Protein AF-A0A348B2N4-F1 (afdb_monomer_lite)

pLDDT: mean 87.19, std 13.15, range [30.84, 97.94]

InterPro domains:
  IPR002762 Sirohydrochlorin cobaltochelatase CbiX-like [PF01903] (17-127)
  IPR003722 Cobalamin biosynthesis precorrin-8X methylmutase CobH/CbiC [PF02570] (148-294)
  IPR036588 Precorrin-8X methylmutase CobH/CbiC superfamily [G3DSA:3.40.50.10230] (137-296)
  IPR036588 Precorrin-8X methylmutase CobH/CbiC superfamily [SSF63965] (141-292)

Structure (mmCIF, N/CA/C/O backbone):
data_AF-A0A348B2N4-F1
#
_entry.id   AF-A0A348B2N4-F1
#
loop_
_atom_site.group_PDB
_atom_site.id
_atom_site.type_symbol
_atom_site.label_atom_id
_atom_site.label_alt_id
_atom_site.label_comp_id
_atom_site.label_asym_id
_atom_site.label_entity_id
_ato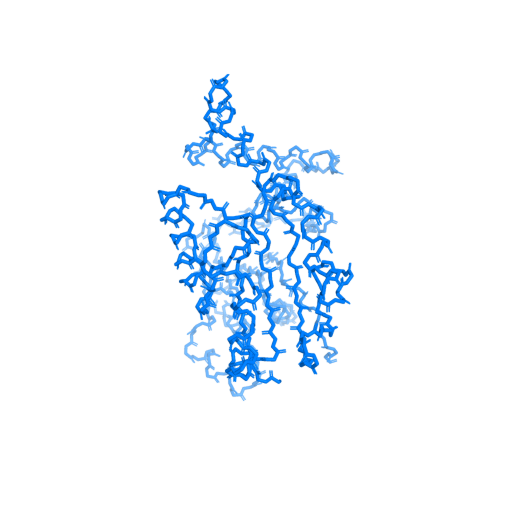m_site.label_seq_id
_atom_site.pdbx_PDB_ins_code
_atom_site.Cartn_x
_atom_site.Cartn_y
_atom_site.Cartn_z
_atom_site.occupancy
_atom_site.B_iso_or_equiv
_atom_site.auth_seq_id
_atom_site.auth_comp_id
_atom_site.auth_asym_id
_atom_site.auth_atom_id
_atom_site.pdbx_PDB_model_num
ATOM 1 N N . MET A 1 1 ? -23.357 -13.209 -0.349 1.00 37.34 1 MET A N 1
ATOM 2 C CA . MET A 1 1 ? -24.251 -12.920 0.791 1.00 37.34 1 MET A CA 1
ATOM 3 C C . MET A 1 1 ? -24.185 -11.431 1.050 1.00 37.34 1 MET A C 1
ATOM 5 O O . MET A 1 1 ? -23.093 -10.900 1.188 1.00 37.34 1 MET A O 1
ATOM 9 N N . ASP A 1 2 ? -25.342 -10.790 0.961 1.00 31.23 2 ASP A N 1
ATOM 10 C CA . ASP A 1 2 ? -25.551 -9.349 0.847 1.00 31.23 2 ASP A CA 1
ATOM 11 C C . ASP A 1 2 ? -25.121 -8.582 2.114 1.00 31.23 2 ASP A C 1
ATOM 13 O O . ASP A 1 2 ? -25.498 -8.938 3.229 1.00 31.23 2 ASP A O 1
ATOM 17 N N . THR A 1 3 ? -24.303 -7.543 1.949 1.00 36.78 3 THR A N 1
ATOM 18 C CA . THR A 1 3 ? -23.854 -6.635 3.017 1.00 36.78 3 THR A CA 1
ATOM 19 C C . THR A 1 3 ? -24.948 -5.659 3.458 1.00 36.78 3 THR A C 1
ATOM 21 O O . THR A 1 3 ? -24.805 -5.040 4.510 1.00 36.78 3 THR A O 1
ATOM 24 N N . SER A 1 4 ? -26.051 -5.542 2.704 1.00 41.97 4 SER A N 1
ATOM 25 C CA . SER A 1 4 ? -27.142 -4.595 2.974 1.00 41.97 4 SER A CA 1
ATOM 26 C C . SER A 1 4 ? -28.013 -4.965 4.186 1.00 41.97 4 SER A C 1
ATOM 28 O O . SER A 1 4 ? -28.596 -4.089 4.824 1.00 41.97 4 SER A O 1
ATOM 30 N N . THR A 1 5 ? -28.066 -6.247 4.564 1.00 41.03 5 THR A N 1
ATOM 31 C CA . THR A 1 5 ? -28.887 -6.745 5.683 1.00 41.03 5 THR A CA 1
ATOM 32 C C . THR A 1 5 ? -28.165 -6.740 7.030 1.00 41.03 5 THR A C 1
ATOM 34 O O . THR A 1 5 ? -28.821 -6.799 8.064 1.00 41.03 5 THR A O 1
ATOM 37 N N . ARG A 1 6 ? -26.829 -6.609 7.061 1.00 48.56 6 ARG A N 1
ATOM 38 C CA . ARG A 1 6 ? -26.052 -6.612 8.319 1.00 48.56 6 ARG A CA 1
ATOM 39 C C . ARG A 1 6 ? -26.214 -5.345 9.163 1.00 48.56 6 ARG A C 1
ATOM 41 O O . ARG A 1 6 ? -25.961 -5.413 10.361 1.00 48.56 6 ARG A O 1
ATOM 48 N N . GLY A 1 7 ? -26.601 -4.221 8.558 1.00 54.78 7 GLY A N 1
ATOM 49 C CA . GLY A 1 7 ? -26.667 -2.924 9.240 1.00 54.78 7 GLY A CA 1
ATOM 50 C C . GLY A 1 7 ? -27.974 -2.637 9.986 1.00 54.78 7 GLY A C 1
ATOM 51 O O . GLY A 1 7 ? -27.969 -1.804 10.879 1.00 54.78 7 GLY A O 1
ATOM 52 N N . ARG A 1 8 ? -29.091 -3.308 9.657 1.00 63.84 8 ARG A N 1
ATOM 53 C CA . ARG A 1 8 ? -30.412 -2.966 10.233 1.00 63.84 8 ARG A CA 1
ATOM 54 C C . ARG A 1 8 ? -30.688 -3.560 11.617 1.00 63.84 8 ARG A C 1
ATOM 56 O O . ARG A 1 8 ? -31.526 -3.022 12.324 1.00 63.84 8 ARG A O 1
ATOM 63 N N . ASP A 1 9 ? -29.958 -4.605 12.006 1.00 84.19 9 ASP A N 1
ATOM 64 C CA . ASP A 1 9 ? -30.144 -5.316 13.284 1.00 84.19 9 ASP A CA 1
ATOM 65 C C . ASP A 1 9 ? -28.981 -5.073 14.276 1.00 84.19 9 ASP A C 1
ATOM 67 O O . ASP A 1 9 ? -28.872 -5.780 15.284 1.00 84.19 9 ASP A O 1
ATOM 71 N N . LEU A 1 10 ? -28.086 -4.120 13.973 1.00 89.25 10 LEU A N 1
ATOM 72 C CA . LEU A 1 10 ? -26.835 -3.855 14.692 1.00 89.25 10 LEU A CA 1
ATOM 73 C C . LEU A 1 10 ? -26.860 -2.491 15.391 1.00 89.25 10 LEU A C 1
ATOM 75 O O . LEU A 1 10 ? -26.998 -1.467 14.732 1.00 89.25 10 LEU A O 1
ATOM 79 N N . ALA A 1 11 ? -26.662 -2.479 16.709 1.00 92.06 11 ALA A N 1
ATOM 80 C CA . ALA A 1 11 ? -26.504 -1.261 17.502 1.00 92.06 11 ALA A CA 1
ATOM 81 C C . ALA A 1 11 ? -25.073 -1.131 18.031 1.00 92.06 11 ALA A C 1
ATOM 83 O O . ALA A 1 11 ? -24.424 -2.138 18.330 1.00 92.06 11 ALA A O 1
ATOM 84 N N . ILE A 1 12 ? -24.592 0.101 18.194 1.00 94.94 12 ILE A N 1
ATOM 85 C CA . ILE A 1 12 ? -23.294 0.391 18.810 1.00 94.94 12 ILE A CA 1
ATOM 86 C C . ILE A 1 12 ? -23.539 1.204 20.077 1.00 94.94 12 ILE A C 1
ATOM 88 O O . ILE A 1 12 ? -24.149 2.268 20.031 1.00 94.94 12 ILE A O 1
ATOM 92 N N . VAL A 1 13 ? -23.046 0.708 21.208 1.00 95.06 13 VAL A N 1
ATOM 93 C CA . VAL A 1 13 ? -23.130 1.367 22.511 1.00 95.06 13 VAL A CA 1
ATOM 94 C C . VAL A 1 13 ? -21.719 1.660 23.001 1.00 95.06 13 VAL A C 1
ATOM 96 O O . VAL A 1 13 ? -20.940 0.741 23.256 1.00 95.06 13 VAL A O 1
ATOM 99 N N . VAL A 1 14 ? -21.380 2.936 23.155 1.00 94.31 14 VAL A N 1
ATOM 100 C CA . VAL A 1 14 ? -20.127 3.359 23.789 1.00 94.31 14 VAL A CA 1
ATOM 101 C C . VAL A 1 14 ? -20.367 3.465 25.285 1.00 94.31 14 VAL A C 1
ATOM 103 O O . VAL A 1 14 ? -21.148 4.305 25.724 1.00 94.31 14 VAL A O 1
ATOM 106 N N . ILE A 1 15 ? -19.691 2.628 26.073 1.00 92.69 15 ILE A N 1
ATOM 107 C CA . ILE A 1 15 ? -19.804 2.644 27.534 1.00 92.69 15 ILE A CA 1
ATOM 108 C C . ILE A 1 15 ? -18.638 3.430 28.129 1.00 92.69 15 ILE A C 1
ATOM 110 O O . ILE A 1 15 ? -17.472 3.089 27.918 1.00 92.69 15 ILE A O 1
ATOM 114 N N . THR A 1 16 ? -18.955 4.446 28.931 1.00 90.38 16 THR A N 1
ATOM 115 C CA . THR A 1 16 ? -17.982 5.194 29.744 1.00 90.38 16 THR A CA 1
ATOM 116 C C . THR A 1 16 ? -18.278 5.035 31.237 1.00 90.38 16 THR A C 1
ATOM 118 O O . THR A 1 16 ? -19.302 4.474 31.629 1.00 90.38 16 THR A O 1
ATOM 121 N N . HIS A 1 17 ? -17.392 5.518 32.115 1.00 86.00 17 HIS A N 1
ATOM 122 C CA . HIS A 1 17 ? -17.663 5.488 33.561 1.00 86.00 17 HIS A CA 1
ATOM 123 C C . HIS A 1 17 ? -18.842 6.389 33.967 1.00 86.00 17 HIS A C 1
ATOM 125 O O . HIS A 1 17 ? -19.476 6.107 34.979 1.00 86.00 17 HIS A O 1
ATOM 131 N N . GLY A 1 18 ? -19.146 7.420 33.171 1.00 81.56 18 GLY A N 1
ATOM 132 C CA . GLY A 1 18 ? -20.030 8.522 33.552 1.00 81.56 18 GLY A CA 1
ATOM 133 C C . GLY A 1 18 ? -19.368 9.503 34.525 1.00 81.56 18 GLY A C 1
ATOM 134 O O . GLY A 1 18 ? -18.270 9.272 35.037 1.00 81.56 18 GLY A O 1
ATOM 135 N N . SER A 1 19 ? -20.008 10.649 34.735 1.00 80.06 19 SER A N 1
ATOM 136 C CA . SER A 1 19 ? -19.502 11.740 35.569 1.00 80.06 19 SER A CA 1
ATOM 137 C C . SER A 1 19 ? -20.644 12.546 36.174 1.00 80.06 19 SER A C 1
ATOM 139 O O . SER A 1 19 ? -21.675 12.768 35.551 1.00 80.06 19 SER A O 1
ATOM 141 N N . ARG A 1 20 ? -20.427 13.063 37.387 1.00 79.50 20 ARG A N 1
ATOM 142 C CA . ARG A 1 20 ? -21.347 14.015 38.033 1.00 79.50 20 ARG A CA 1
ATOM 143 C C . ARG A 1 20 ? -21.208 15.447 37.496 1.00 79.50 20 ARG A C 1
ATOM 145 O O . ARG A 1 20 ? -21.943 16.322 37.934 1.00 79.50 20 ARG A O 1
ATOM 152 N N . ARG A 1 21 ? -20.219 15.711 36.634 1.00 78.38 21 ARG A N 1
ATOM 153 C CA . ARG A 1 21 ? -19.960 17.031 36.038 1.00 78.38 21 ARG A CA 1
ATOM 154 C C . ARG A 1 21 ? -20.548 17.084 34.632 1.00 78.38 21 ARG A C 1
ATOM 156 O O . ARG A 1 21 ? -20.116 16.304 33.788 1.00 78.38 21 ARG A O 1
ATOM 163 N N . GLU A 1 22 ? -21.450 18.030 34.386 1.00 69.81 22 GLU A N 1
ATOM 164 C CA . GLU A 1 22 ? -22.124 18.206 33.088 1.00 69.81 22 GLU A CA 1
ATOM 165 C C . GLU A 1 22 ? -21.144 18.479 31.940 1.00 69.81 22 GLU A C 1
ATOM 167 O O . GLU A 1 22 ? -21.251 17.854 30.895 1.00 69.81 22 GLU A O 1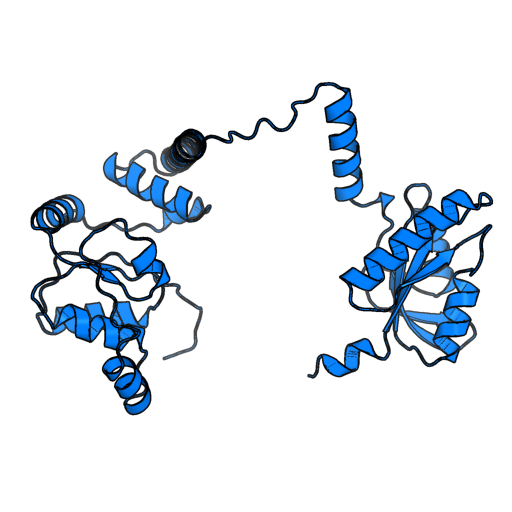
ATOM 172 N N . THR A 1 23 ? -20.094 19.276 32.166 1.00 67.19 23 THR A N 1
ATOM 173 C CA . THR A 1 23 ? -19.086 19.578 31.129 1.00 67.19 23 THR A CA 1
ATOM 174 C C . THR A 1 23 ? -18.367 18.339 30.587 1.00 67.19 23 THR A C 1
ATOM 176 O O . THR A 1 23 ? -17.947 18.314 29.439 1.00 67.19 23 THR A O 1
ATOM 179 N N . PHE A 1 24 ? -18.225 17.289 31.400 1.00 68.94 24 PHE A N 1
ATOM 180 C CA . PHE A 1 24 ? -17.634 16.026 30.955 1.00 68.94 24 PHE A CA 1
ATOM 181 C C . PHE A 1 24 ? -18.595 15.218 30.074 1.00 68.94 24 PHE A C 1
ATOM 183 O O . PHE A 1 24 ? -18.151 14.398 29.277 1.00 68.94 24 PHE A O 1
ATOM 190 N N . LEU A 1 25 ? -19.907 15.416 30.229 1.00 69.50 25 LEU A N 1
ATOM 191 C CA . LEU A 1 25 ? -20.916 14.765 29.396 1.00 69.50 25 LEU A CA 1
ATOM 192 C C . LEU A 1 25 ? -20.964 15.395 28.005 1.00 69.50 25 LEU A C 1
ATOM 194 O O . LEU A 1 25 ? -21.037 14.651 27.031 1.00 69.50 25 LEU A O 1
ATOM 198 N N . ASP A 1 26 ? -20.818 16.718 27.908 1.00 72.88 26 ASP A N 1
ATOM 199 C CA . ASP A 1 26 ? -20.741 17.424 26.623 1.00 72.88 26 ASP A CA 1
ATOM 200 C C . ASP A 1 26 ? -19.543 16.943 25.784 1.00 72.88 26 ASP A C 1
ATOM 202 O O . ASP A 1 26 ? -19.695 16.592 24.612 1.00 72.88 26 ASP A O 1
ATOM 206 N N . ASP A 1 27 ? -18.363 16.824 26.407 1.00 74.62 27 ASP A N 1
ATOM 207 C CA . ASP A 1 27 ? -17.151 16.311 25.751 1.00 74.62 27 ASP A CA 1
ATOM 208 C C . ASP A 1 27 ? -17.326 14.866 25.241 1.00 74.62 27 ASP A C 1
ATOM 210 O O . ASP A 1 27 ? -16.822 14.496 24.176 1.00 74.62 27 ASP A O 1
ATOM 214 N N . LEU A 1 28 ? -18.051 14.027 25.990 1.00 78.31 28 LEU A N 1
ATOM 215 C CA . LEU A 1 28 ? -18.352 12.653 25.586 1.00 78.31 28 LEU A CA 1
ATOM 216 C C . LEU A 1 28 ? -19.432 12.579 24.498 1.00 78.31 28 LEU A C 1
ATOM 218 O O . LEU A 1 28 ? -19.385 11.664 23.673 1.00 78.31 28 LEU A O 1
ATOM 222 N N . GLY A 1 29 ? -20.369 13.529 24.461 1.00 80.25 29 GLY A N 1
ATOM 223 C CA . GLY A 1 29 ? -21.347 13.660 23.380 1.00 80.25 29 GLY A CA 1
ATOM 224 C C . GLY A 1 29 ? -20.658 13.832 22.027 1.00 80.25 29 GLY A C 1
ATOM 225 O O . GLY A 1 29 ? -20.920 13.070 21.096 1.00 80.25 29 GLY A O 1
ATOM 226 N N . GLY A 1 30 ? -19.658 14.719 21.963 1.00 84.56 30 GLY A N 1
ATOM 227 C CA . GLY A 1 30 ? -18.857 14.929 20.753 1.00 84.56 30 GLY A CA 1
ATOM 228 C C . GLY A 1 30 ? -18.129 13.669 20.257 1.00 84.56 30 GLY A C 1
ATOM 229 O O . GLY A 1 30 ? -17.977 13.478 19.048 1.00 84.56 30 GLY A O 1
ATOM 230 N N . LEU A 1 31 ? -17.723 12.766 21.160 1.00 85.75 31 LEU A N 1
ATOM 231 C CA . LEU A 1 31 ? -17.157 11.465 20.780 1.00 85.75 31 LEU A CA 1
ATOM 232 C C . LEU A 1 31 ? -18.197 10.582 20.074 1.00 85.75 31 LEU A C 1
ATOM 234 O O . LEU A 1 31 ? -17.873 9.946 19.070 1.00 85.75 31 LEU A O 1
ATOM 238 N N . SER A 1 32 ? -19.432 10.543 20.579 1.00 87.69 32 SER A N 1
ATOM 239 C CA . SER A 1 32 ? -20.519 9.754 19.986 1.00 87.69 32 SER A CA 1
ATOM 240 C C . SER A 1 32 ? -20.891 10.257 18.594 1.00 87.69 32 SER A C 1
ATOM 242 O O . SER A 1 32 ? -21.022 9.461 17.662 1.00 87.69 32 SER A O 1
ATOM 244 N N . ASP A 1 33 ? -20.983 11.577 18.430 1.00 89.25 33 ASP A N 1
ATOM 245 C CA . ASP A 1 33 ? -21.286 12.214 17.146 1.00 89.25 33 ASP A CA 1
ATOM 246 C C . ASP A 1 33 ? -20.183 11.951 16.120 1.00 89.25 33 ASP A C 1
ATOM 248 O O . ASP A 1 33 ? -20.447 11.584 14.971 1.00 89.25 33 ASP A O 1
ATOM 252 N N . TYR A 1 34 ? -18.922 12.083 16.539 1.00 90.81 34 TYR A N 1
ATOM 253 C CA . TYR A 1 34 ? -17.778 11.768 15.693 1.00 90.81 34 TYR A CA 1
ATOM 254 C C . TYR A 1 34 ? -17.808 10.307 15.225 1.00 90.81 34 TYR A C 1
ATOM 256 O O . TYR A 1 34 ? -17.685 10.040 14.028 1.00 90.81 34 TYR A O 1
ATOM 264 N N . LEU A 1 35 ? -18.002 9.359 16.147 1.00 91.69 35 LEU A N 1
ATOM 265 C CA . LEU A 1 35 ? -18.048 7.934 15.817 1.00 91.69 35 LEU A CA 1
ATOM 266 C C . LEU A 1 35 ? -19.237 7.601 14.915 1.00 91.69 35 LEU A C 1
ATOM 268 O O . LEU A 1 35 ? -19.064 6.849 13.957 1.00 91.69 35 LEU A O 1
ATOM 272 N N . SER A 1 36 ? -20.403 8.196 15.168 1.00 90.06 36 SER A N 1
ATOM 273 C CA . SER A 1 36 ? -21.591 7.992 14.335 1.00 90.06 36 SER A CA 1
ATOM 274 C C . SER A 1 36 ? -21.345 8.429 12.893 1.00 90.06 36 SER A C 1
ATOM 276 O O . SER A 1 36 ? -21.620 7.685 11.950 1.00 90.06 36 SER A O 1
ATOM 278 N N . ASN A 1 37 ? -20.733 9.604 12.717 1.00 89.88 37 ASN A N 1
ATOM 279 C CA . ASN A 1 37 ? -20.374 10.129 11.403 1.00 89.88 37 ASN A CA 1
ATOM 280 C C . ASN A 1 37 ? -19.319 9.267 10.695 1.00 89.88 37 ASN A C 1
ATOM 282 O O . ASN A 1 37 ? -19.443 9.002 9.502 1.00 89.88 37 ASN A O 1
ATOM 286 N N . GLN A 1 38 ? -18.286 8.803 11.399 1.00 89.06 38 GLN A N 1
ATOM 287 C CA . GLN A 1 38 ? -17.237 7.977 10.788 1.00 89.06 38 GLN A CA 1
ATOM 288 C C . GLN A 1 38 ? -17.725 6.574 10.413 1.00 89.06 38 GLN A C 1
ATOM 290 O O . GLN A 1 38 ? -17.349 6.047 9.368 1.00 89.06 38 GLN A O 1
ATOM 295 N N . LEU A 1 39 ? -18.566 5.965 11.251 1.00 88.19 39 LEU A N 1
ATOM 296 C CA . LEU A 1 39 ? -19.062 4.602 11.052 1.00 88.19 39 LEU A CA 1
ATOM 297 C C . LEU A 1 39 ? -20.343 4.543 10.212 1.00 88.19 39 LEU A C 1
ATOM 299 O O . LEU A 1 39 ? -20.799 3.444 9.892 1.00 88.19 39 LEU A O 1
ATOM 303 N N . GLN A 1 40 ? -20.930 5.697 9.869 1.00 86.00 40 GLN A N 1
ATOM 304 C CA . GLN A 1 40 ? -22.217 5.798 9.168 1.00 86.00 40 GLN A CA 1
ATOM 305 C C . GLN A 1 40 ? -23.298 4.936 9.849 1.00 86.00 40 GLN A C 1
ATOM 307 O O . GLN A 1 40 ? -24.079 4.250 9.193 1.00 86.00 40 GLN A O 1
ATOM 312 N N . SER A 1 41 ? -23.275 4.911 11.182 1.00 86.06 41 SER A N 1
ATOM 313 C CA . SER A 1 41 ? -24.104 4.060 12.041 1.00 86.06 41 SER A CA 1
ATOM 314 C C . SER A 1 41 ? -24.453 4.830 13.308 1.00 86.06 41 SER A C 1
ATOM 316 O O . SER A 1 41 ? -23.641 5.620 13.776 1.00 86.06 41 SER A O 1
ATOM 318 N N . GLU A 1 42 ? -25.633 4.605 13.881 1.00 85.56 42 GLU A N 1
ATOM 319 C CA . GLU A 1 42 ? -26.002 5.236 15.150 1.00 85.56 42 GLU A CA 1
ATOM 320 C C . GLU A 1 42 ? -25.126 4.695 16.290 1.00 85.56 42 GLU A C 1
ATOM 322 O O . GLU A 1 42 ? -25.040 3.481 16.506 1.00 85.56 42 GLU A O 1
ATOM 327 N N . VAL A 1 43 ? -24.466 5.602 17.013 1.00 91.31 43 VAL A N 1
ATOM 328 C CA . VAL A 1 43 ? -23.676 5.283 18.203 1.00 91.31 43 VAL A CA 1
ATOM 329 C C . VAL A 1 43 ? -24.356 5.896 19.415 1.00 91.31 43 VAL A C 1
ATOM 331 O O . VAL A 1 43 ? -24.519 7.112 19.508 1.00 91.31 43 VAL A O 1
ATOM 334 N N . ILE A 1 44 ? -24.736 5.039 20.358 1.00 92.44 44 ILE A N 1
ATOM 335 C CA . ILE A 1 44 ? -25.395 5.434 21.597 1.00 92.44 44 ILE A CA 1
ATOM 336 C C . ILE A 1 44 ? -24.341 5.547 22.687 1.00 92.44 44 ILE A C 1
ATOM 338 O O . ILE A 1 44 ? -23.697 4.564 23.058 1.00 92.44 44 ILE A O 1
ATOM 342 N N . LEU A 1 45 ? -24.186 6.745 23.237 1.00 91.75 45 LEU A N 1
ATOM 343 C CA . LEU A 1 45 ? -23.386 6.953 24.431 1.00 91.75 45 LEU A CA 1
ATOM 344 C C . LEU A 1 45 ? -24.178 6.504 25.662 1.00 91.75 45 LEU A C 1
ATOM 346 O O . LEU A 1 45 ? -25.292 6.967 25.900 1.00 91.75 45 LEU A O 1
ATOM 350 N N . ALA A 1 46 ? -23.590 5.615 26.455 1.00 92.56 46 ALA A N 1
ATOM 351 C CA . ALA A 1 46 ? -24.159 5.169 27.713 1.00 92.56 46 ALA A CA 1
ATOM 352 C C . ALA A 1 46 ? -23.097 5.088 28.813 1.00 92.56 46 ALA A C 1
ATOM 354 O O . ALA A 1 46 ? -21.886 5.053 28.570 1.00 92.56 46 ALA A O 1
ATOM 355 N N . HIS A 1 47 ? -23.559 5.050 30.058 1.00 90.38 47 HIS A N 1
ATOM 356 C CA . HIS A 1 47 ? -22.684 5.165 31.218 1.00 90.38 47 HIS A CA 1
ATOM 357 C C . HIS A 1 47 ? -22.843 3.984 32.171 1.00 90.38 47 HIS A C 1
ATOM 359 O O . HIS A 1 47 ? -23.921 3.402 32.304 1.00 90.38 47 HIS A O 1
ATOM 365 N N . ASN A 1 48 ? -21.752 3.619 32.845 1.00 86.94 48 ASN A N 1
ATOM 366 C CA . ASN A 1 48 ? -21.797 2.622 33.907 1.00 86.94 48 ASN A CA 1
ATOM 367 C C . ASN A 1 48 ? -22.463 3.171 35.174 1.00 86.94 48 ASN A C 1
ATOM 369 O O . ASN A 1 48 ? -23.325 2.501 35.743 1.00 86.94 48 ASN A O 1
ATOM 373 N N . GLU A 1 49 ? -22.084 4.384 35.590 1.00 82.19 49 GLU A N 1
ATOM 374 C CA . GLU A 1 49 ? -22.550 5.039 36.817 1.00 82.19 49 GLU A CA 1
ATOM 375 C C . GLU A 1 49 ? -22.716 6.558 36.620 1.00 82.19 49 GLU A C 1
ATOM 377 O O . GLU A 1 49 ? -22.286 7.116 35.616 1.00 82.19 49 GLU A O 1
ATOM 382 N N . PHE A 1 50 ? -23.327 7.237 37.600 1.00 80.19 50 PHE A N 1
ATOM 383 C CA . PHE A 1 50 ? -23.434 8.705 37.750 1.00 80.19 50 PHE A CA 1
ATOM 384 C C . PHE A 1 50 ? -24.199 9.499 36.686 1.00 80.19 50 PHE A C 1
ATOM 386 O O . PHE A 1 50 ? -24.589 10.630 36.971 1.00 80.19 50 PHE A O 1
ATOM 393 N N . SER A 1 51 ? -24.420 8.942 35.502 1.00 82.19 51 SER A N 1
ATOM 394 C CA . SER A 1 51 ? -24.994 9.649 34.359 1.00 82.19 51 SER A CA 1
ATOM 395 C C . SER A 1 51 ? -25.996 8.766 33.626 1.00 82.19 51 SER A C 1
ATOM 397 O O . SER A 1 51 ? -25.923 7.538 33.696 1.00 82.19 51 SER A O 1
ATOM 399 N N . TYR A 1 52 ? -26.919 9.406 32.912 1.00 79.94 52 TYR A N 1
ATOM 400 C CA . TYR A 1 52 ? -27.932 8.739 32.102 1.00 79.94 52 TYR A CA 1
ATOM 401 C C . TYR A 1 52 ? -27.730 9.055 30.611 1.00 79.94 52 TYR A C 1
ATOM 403 O O . TYR A 1 52 ? -27.275 10.154 30.300 1.00 79.94 52 TYR A O 1
ATOM 411 N N . PRO A 1 53 ? -28.079 8.124 29.705 1.00 87.06 53 PRO A N 1
ATOM 412 C CA . PRO A 1 53 ? -28.648 6.806 29.997 1.00 87.06 53 PRO A CA 1
ATOM 413 C C . PRO A 1 53 ? -27.614 5.832 30.591 1.00 87.06 53 PRO A C 1
ATOM 415 O O . PRO A 1 53 ? -26.445 5.813 30.195 1.00 87.06 53 PRO A O 1
ATOM 418 N N . ASN A 1 54 ? -28.044 4.999 31.548 1.00 91.06 54 ASN A N 1
ATOM 419 C CA . ASN A 1 54 ? -27.235 3.857 31.969 1.00 91.06 54 ASN A CA 1
ATOM 420 C C . ASN A 1 54 ? -27.177 2.854 30.808 1.00 91.06 54 ASN A C 1
ATOM 422 O O . ASN A 1 54 ? -28.158 2.697 30.079 1.00 91.06 54 ASN A O 1
ATOM 426 N N . TRP A 1 55 ? -26.069 2.130 30.644 1.00 92.31 55 TRP A N 1
ATOM 427 C CA . TRP A 1 55 ? -25.967 1.113 29.590 1.00 92.31 55 TRP A CA 1
ATOM 428 C C . TRP A 1 55 ? -27.057 0.036 29.688 1.00 92.31 55 TRP A C 1
ATOM 430 O O . TRP A 1 55 ? -27.468 -0.495 28.659 1.00 92.31 55 TRP A O 1
ATOM 440 N N . ARG A 1 56 ? -27.571 -0.254 30.892 1.00 92.50 56 ARG A N 1
ATOM 441 C CA . ARG A 1 56 ? -28.698 -1.181 31.094 1.00 92.50 56 ARG A CA 1
ATOM 442 C C . ARG A 1 56 ? -29.995 -0.645 30.498 1.00 92.50 56 ARG A C 1
ATOM 444 O O . ARG A 1 56 ? -30.710 -1.394 29.840 1.00 92.50 56 ARG A O 1
ATOM 451 N N . ASP A 1 57 ? -30.269 0.642 30.689 1.00 91.69 57 ASP A N 1
ATOM 452 C CA . ASP A 1 57 ? -31.471 1.296 30.164 1.00 91.69 57 ASP A CA 1
ATOM 453 C C . ASP A 1 57 ? -31.385 1.432 28.641 1.00 91.69 57 ASP A C 1
ATOM 455 O O . ASP A 1 57 ? -32.337 1.114 27.924 1.00 91.69 57 ASP A O 1
ATOM 459 N N . ALA A 1 58 ? -30.209 1.824 28.136 1.00 91.81 58 ALA A N 1
ATOM 460 C CA . ALA A 1 58 ? -29.929 1.876 26.706 1.00 91.81 58 ALA A CA 1
ATOM 461 C C . ALA A 1 58 ? -30.114 0.495 26.054 1.00 91.81 58 ALA A C 1
ATOM 463 O O . ALA A 1 58 ? -30.804 0.372 25.042 1.00 91.81 58 ALA A O 1
ATOM 464 N N . LEU A 1 59 ? -29.575 -0.564 26.668 1.00 92.69 59 LEU A N 1
ATOM 465 C CA . LEU A 1 59 ? -29.736 -1.934 26.186 1.00 92.69 59 LEU A CA 1
ATOM 466 C C . LEU A 1 59 ? -31.199 -2.396 26.233 1.00 92.69 59 LEU A C 1
ATOM 468 O O . LEU A 1 59 ? -31.686 -2.984 25.268 1.00 92.69 59 LEU A O 1
ATOM 472 N N . ALA A 1 60 ? -31.925 -2.109 27.317 1.00 92.25 60 ALA A N 1
ATOM 473 C CA . ALA A 1 60 ? -33.340 -2.455 27.437 1.00 92.25 60 ALA A CA 1
ATOM 474 C C . ALA A 1 60 ? -34.186 -1.811 26.324 1.00 92.25 60 ALA A C 1
ATOM 476 O O . ALA A 1 60 ? -35.060 -2.475 25.753 1.00 92.25 60 ALA A O 1
ATOM 477 N N . SER A 1 61 ? -33.898 -0.548 25.993 1.00 91.25 61 SER A N 1
ATOM 478 C CA . SER A 1 61 ? -34.524 0.177 24.883 1.00 91.25 61 SER A CA 1
ATOM 479 C C . SER A 1 61 ? -34.201 -0.480 23.536 1.00 91.25 61 SER A C 1
ATOM 481 O O . SER A 1 61 ? -35.109 -0.871 22.804 1.00 91.25 61 SER A O 1
ATOM 483 N N . LEU A 1 62 ? -32.919 -0.738 23.258 1.00 91.44 62 LEU A N 1
ATOM 484 C CA . LEU A 1 62 ? -32.456 -1.372 22.017 1.00 91.44 62 LEU A CA 1
ATOM 485 C C . LEU A 1 62 ? -33.086 -2.749 21.766 1.00 91.44 62 LEU A C 1
ATOM 487 O O . LEU A 1 62 ? -33.582 -3.025 20.672 1.00 91.44 62 LEU A O 1
ATOM 491 N N . LEU A 1 63 ? -33.120 -3.603 22.790 1.00 90.19 63 LEU A N 1
ATOM 492 C CA . LEU A 1 63 ? -33.723 -4.938 22.703 1.00 90.19 63 LEU A CA 1
ATOM 493 C C . LEU A 1 63 ? -35.254 -4.895 22.612 1.00 90.19 63 LEU A C 1
ATOM 495 O O . LEU A 1 63 ? -35.892 -5.897 22.281 1.00 90.19 63 LEU A O 1
ATOM 499 N N . SER A 1 64 ? -35.882 -3.777 22.968 1.00 89.38 64 SER A N 1
ATOM 500 C CA . SER A 1 64 ? -37.325 -3.573 22.790 1.00 89.38 64 SER A CA 1
ATOM 501 C C . SER A 1 64 ? -37.649 -3.042 21.395 1.00 89.38 64 SER A C 1
ATOM 503 O O . SER A 1 64 ? -38.670 -3.426 20.834 1.00 89.38 64 SER A O 1
ATOM 505 N N . SER A 1 65 ? -36.730 -2.285 20.793 1.00 86.88 65 SER A N 1
ATOM 506 C CA . SER A 1 65 ? -36.781 -1.848 19.392 1.00 86.88 65 SER A CA 1
ATOM 507 C C . SER A 1 65 ? -36.456 -2.957 18.378 1.00 86.88 65 SER A C 1
ATOM 509 O O . SER A 1 65 ? -36.534 -2.727 17.176 1.00 86.88 65 SER A O 1
ATOM 511 N N . GLY A 1 66 ? -36.123 -4.168 18.841 1.00 86.44 66 GLY A N 1
ATOM 512 C CA . GLY A 1 66 ? -35.916 -5.346 17.991 1.00 86.44 66 GLY A CA 1
ATOM 513 C C . GLY A 1 66 ? -34.469 -5.597 17.566 1.00 86.44 66 GLY A C 1
ATOM 514 O O . GLY A 1 66 ? -34.234 -6.501 16.765 1.00 86.44 66 GLY A O 1
ATOM 515 N N . MET A 1 67 ? -33.502 -4.856 18.116 1.00 88.19 67 MET A N 1
ATOM 516 C CA . MET A 1 67 ? -32.084 -5.055 17.808 1.00 88.19 67 MET A CA 1
ATOM 517 C C . MET A 1 67 ? -31.608 -6.413 18.325 1.00 88.19 67 MET A C 1
ATOM 519 O O . MET A 1 67 ? -31.904 -6.800 19.456 1.00 88.19 67 MET A O 1
ATOM 523 N N . ARG A 1 68 ? -30.865 -7.142 17.489 1.00 90.19 68 ARG A N 1
ATOM 524 C CA . ARG A 1 68 ? -30.403 -8.511 17.786 1.00 90.19 68 ARG A CA 1
ATOM 525 C C . ARG A 1 68 ? -28.900 -8.608 17.973 1.00 90.19 68 ARG A C 1
ATOM 527 O O . ARG A 1 68 ? -28.433 -9.621 18.481 1.00 90.19 68 ARG A O 1
ATOM 534 N N . ARG A 1 69 ? -28.151 -7.588 17.555 1.00 94.19 69 ARG A N 1
ATOM 535 C CA . ARG A 1 69 ? -26.691 -7.546 17.624 1.00 94.19 69 ARG A CA 1
ATOM 536 C C . ARG A 1 69 ? -26.263 -6.218 18.231 1.00 94.19 69 ARG A C 1
ATOM 538 O O . ARG A 1 69 ? -26.707 -5.167 17.776 1.00 94.19 69 ARG A O 1
ATOM 545 N N . VAL A 1 70 ? -25.405 -6.253 19.243 1.00 94.94 70 VAL A N 1
ATOM 546 C CA . VAL A 1 70 ? -24.943 -5.049 19.945 1.00 94.94 70 VAL A CA 1
ATOM 547 C C . VAL A 1 70 ? -23.426 -5.077 20.098 1.00 94.94 70 VAL A C 1
ATOM 549 O O . VAL A 1 70 ? -22.863 -6.023 20.646 1.00 94.94 70 VAL A O 1
ATOM 552 N N . VAL A 1 71 ? -22.758 -4.027 19.626 1.00 96.38 71 VAL A N 1
ATOM 553 C CA . VAL A 1 71 ? -21.341 -3.771 19.906 1.00 96.38 71 VAL A CA 1
ATOM 554 C C . VAL A 1 71 ? -21.249 -2.876 21.130 1.00 96.38 71 VAL A C 1
ATOM 556 O O . VAL A 1 71 ? -21.758 -1.761 21.120 1.00 96.38 71 VAL A O 1
ATOM 559 N N . PHE A 1 72 ? -20.549 -3.334 22.158 1.00 95.56 72 PHE A N 1
ATOM 560 C CA . PHE A 1 72 ? -20.196 -2.549 23.329 1.00 95.56 72 PHE A CA 1
ATOM 561 C C . PHE A 1 72 ? -18.754 -2.055 23.193 1.00 95.56 72 PHE A C 1
ATOM 563 O O . PHE A 1 72 ? -17.792 -2.800 23.395 1.00 95.56 72 PHE A O 1
ATOM 570 N N . ALA A 1 73 ? -18.608 -0.783 22.831 1.00 94.56 73 ALA A N 1
ATOM 571 C CA . ALA A 1 73 ? -17.327 -0.100 22.741 1.00 94.56 73 ALA A CA 1
ATOM 572 C C . ALA A 1 73 ? -16.939 0.458 24.119 1.00 94.56 73 ALA A C 1
ATOM 574 O O . ALA A 1 73 ? -17.521 1.426 24.610 1.00 94.56 73 ALA A O 1
ATOM 575 N N . LEU A 1 74 ? -15.960 -0.169 24.769 1.00 92.75 74 LEU A N 1
ATOM 576 C CA . LEU A 1 74 ? -15.565 0.153 26.139 1.00 92.75 74 LEU A CA 1
ATOM 577 C C . LEU A 1 74 ? -14.554 1.307 26.182 1.00 92.75 74 LEU A C 1
ATOM 579 O O . LEU A 1 74 ? -13.340 1.120 26.067 1.00 92.75 74 LEU A O 1
ATOM 583 N N . ALA A 1 75 ? -15.043 2.520 26.419 1.00 91.00 75 ALA A N 1
ATOM 584 C CA . ALA A 1 75 ? -14.238 3.737 26.475 1.00 91.00 75 ALA A CA 1
ATOM 585 C C . ALA A 1 75 ? -13.674 4.012 27.887 1.00 91.00 75 ALA A C 1
ATOM 587 O O . ALA A 1 75 ? -13.801 5.108 28.435 1.00 91.00 75 ALA A O 1
ATOM 588 N N . PHE A 1 76 ? -13.031 3.009 28.495 1.00 88.19 76 PHE A N 1
ATOM 589 C CA . PHE A 1 76 ? -12.397 3.130 29.815 1.00 88.19 76 PHE A CA 1
ATOM 590 C C . PHE A 1 76 ? -10.874 3.307 29.709 1.00 88.19 76 PHE A C 1
ATOM 592 O O . PHE A 1 76 ? -10.200 2.494 29.082 1.00 88.19 76 PHE A O 1
ATOM 599 N N . LEU A 1 77 ? -10.323 4.326 30.382 1.00 80.31 77 LEU A N 1
ATOM 600 C CA . LEU A 1 77 ? -8.875 4.615 30.443 1.00 80.31 77 LEU A CA 1
ATOM 601 C C . LEU A 1 77 ? -8.199 4.199 31.772 1.00 80.31 77 LEU A C 1
ATOM 603 O O . LEU A 1 77 ? -6.982 4.298 31.887 1.00 80.31 77 LEU A O 1
ATOM 607 N N . GLY A 1 78 ? -8.969 3.766 32.781 1.00 71.50 78 GLY A N 1
ATOM 608 C CA . GLY A 1 78 ? -8.493 3.494 34.151 1.00 71.50 78 GLY A CA 1
ATOM 609 C C . GLY A 1 78 ? -8.672 2.039 34.601 1.00 71.50 78 GLY A C 1
ATOM 610 O O . GLY A 1 78 ? -8.333 1.121 33.861 1.00 71.50 78 GLY A O 1
ATOM 611 N N . ARG A 1 79 ? -9.253 1.812 35.799 1.00 58.12 79 ARG A N 1
ATOM 612 C CA . ARG A 1 79 ? -9.639 0.488 36.370 1.00 58.12 79 ARG A CA 1
ATOM 613 C C . ARG A 1 79 ? -10.720 -0.254 35.544 1.00 58.12 79 ARG A C 1
ATOM 615 O O . ARG A 1 79 ? -11.539 -0.993 36.086 1.00 58.12 79 ARG A O 1
ATOM 622 N N . GLY A 1 80 ? -10.742 -0.037 34.233 1.00 58.31 80 GLY A N 1
ATOM 623 C CA . GLY A 1 80 ? -11.742 -0.505 33.289 1.00 58.31 80 GLY A CA 1
ATOM 624 C C . GLY A 1 80 ? -11.803 -2.018 33.171 1.00 58.31 80 GLY A C 1
ATOM 625 O O . GLY A 1 80 ? -12.876 -2.516 32.896 1.00 58.31 80 GLY A O 1
ATOM 626 N N . ASN A 1 81 ? -10.730 -2.767 33.451 1.00 63.91 81 ASN A N 1
ATOM 627 C CA . ASN A 1 81 ? -10.770 -4.232 33.343 1.00 63.91 81 ASN A CA 1
ATOM 628 C C . ASN A 1 81 ? -11.719 -4.899 34.345 1.00 63.91 81 ASN A C 1
ATOM 630 O O . ASN A 1 81 ? -12.308 -5.922 34.012 1.00 63.91 81 ASN A O 1
ATOM 634 N N . HIS A 1 82 ? -11.907 -4.328 35.538 1.00 71.44 82 HIS A N 1
ATOM 635 C CA . HIS A 1 82 ? -12.901 -4.843 36.484 1.00 71.44 82 HIS A CA 1
ATOM 636 C C . HIS A 1 82 ? -14.317 -4.498 36.017 1.00 71.44 82 HIS A C 1
ATOM 638 O O . HIS A 1 82 ? -15.127 -5.394 35.833 1.00 71.44 82 HIS A O 1
ATOM 644 N N . VAL A 1 83 ? -14.565 -3.230 35.672 1.00 76.25 83 VAL A N 1
ATOM 645 C CA . VAL A 1 83 ? -15.879 -2.770 35.189 1.00 76.25 83 VAL A CA 1
ATOM 646 C C . VAL A 1 83 ? -16.289 -3.461 33.883 1.00 76.25 83 VAL A C 1
ATOM 648 O O . VAL A 1 83 ? -17.434 -3.865 33.728 1.00 76.25 83 VAL A O 1
ATOM 651 N N . ALA A 1 84 ? -15.357 -3.646 32.951 1.00 83.19 84 ALA A N 1
ATOM 652 C CA . ALA A 1 84 ? -15.570 -4.367 31.702 1.00 83.19 84 ALA A CA 1
ATOM 653 C C . ALA A 1 84 ? -15.993 -5.816 31.962 1.00 83.19 84 ALA A C 1
ATOM 655 O O . ALA A 1 84 ? -16.986 -6.269 31.402 1.00 83.19 84 ALA A O 1
ATOM 656 N N . ARG A 1 85 ? -15.276 -6.518 32.852 1.00 84.94 85 ARG A N 1
ATOM 657 C CA . ARG A 1 85 ? -15.607 -7.895 33.242 1.00 84.94 85 ARG A CA 1
ATOM 658 C C . ARG A 1 85 ? -16.934 -7.984 33.985 1.00 84.94 85 ARG A C 1
ATOM 660 O O . ARG A 1 85 ? -17.649 -8.955 33.778 1.00 84.94 85 ARG A O 1
ATOM 667 N N . ASP A 1 86 ? -17.287 -6.983 34.785 1.00 85.75 86 ASP A N 1
ATOM 668 C CA . ASP A 1 86 ? -18.576 -6.939 35.478 1.00 85.75 86 ASP A CA 1
ATOM 669 C C . ASP A 1 86 ? -19.737 -6.772 34.483 1.00 85.75 86 ASP A C 1
ATOM 671 O O . ASP A 1 86 ? -20.732 -7.491 34.567 1.00 85.75 86 ASP A O 1
ATOM 675 N N . VAL A 1 87 ? -19.605 -5.868 33.502 1.00 88.06 87 VAL A N 1
ATOM 676 C CA . VAL A 1 87 ? -20.611 -5.669 32.439 1.00 88.06 87 VAL A CA 1
ATOM 677 C C . VAL A 1 87 ? -20.745 -6.921 31.568 1.00 88.06 87 VAL A C 1
ATOM 679 O O . VAL A 1 87 ? -21.859 -7.377 31.316 1.00 88.06 87 VAL A O 1
ATOM 682 N N . MET A 1 88 ? -19.624 -7.502 31.135 1.00 92.19 88 MET A N 1
ATOM 683 C CA . MET A 1 88 ? -19.619 -8.732 30.337 1.00 92.19 88 MET A CA 1
ATOM 684 C C . MET A 1 88 ? -20.199 -9.916 31.111 1.00 92.19 88 MET A C 1
ATOM 686 O O . MET A 1 88 ? -21.069 -10.617 30.599 1.00 92.19 88 MET A O 1
ATOM 690 N N . GLY A 1 89 ? -19.774 -10.102 32.363 1.00 90.81 89 GLY A N 1
ATOM 691 C CA . GLY A 1 89 ? -20.244 -11.173 33.236 1.00 90.81 89 GLY A CA 1
ATOM 692 C C . GLY A 1 89 ? -21.737 -11.066 33.534 1.00 90.81 89 GLY A C 1
ATOM 693 O O . GLY A 1 89 ? -22.429 -12.080 33.535 1.00 90.81 89 GLY A O 1
ATOM 694 N N . PHE A 1 90 ? -22.259 -9.846 33.689 1.00 91.00 90 PHE A N 1
ATOM 695 C CA . PHE A 1 90 ? -23.698 -9.610 33.824 1.00 91.00 90 PHE A CA 1
ATOM 696 C C . PHE A 1 90 ? -24.494 -10.091 32.599 1.00 91.00 90 PHE A C 1
ATOM 698 O O . PHE A 1 90 ? -25.631 -10.534 32.744 1.00 91.00 90 PHE A O 1
ATOM 705 N N . LEU A 1 91 ? -23.905 -10.023 31.404 1.00 93.06 91 LEU A N 1
ATOM 706 C CA . LEU A 1 91 ? -24.530 -10.453 30.150 1.00 93.06 91 LEU A CA 1
ATOM 707 C C . LEU A 1 91 ? -24.181 -11.892 29.741 1.00 93.06 91 LEU A C 1
ATOM 709 O O . LEU A 1 91 ? -24.726 -12.385 28.754 1.00 93.06 91 LEU A O 1
ATOM 713 N N . GLY A 1 92 ? -23.302 -12.563 30.492 1.00 90.88 92 GLY A N 1
ATOM 714 C CA . GLY A 1 92 ? -22.845 -13.925 30.214 1.00 90.88 92 GLY A CA 1
ATOM 715 C C . GLY A 1 92 ? -21.746 -14.044 29.151 1.00 90.88 92 GLY A C 1
ATOM 716 O O . GLY A 1 92 ? -21.525 -15.145 28.661 1.00 90.88 92 GLY A O 1
ATOM 717 N N . VAL A 1 93 ? -21.057 -12.952 28.805 1.00 93.75 93 VAL A N 1
ATOM 718 C CA . VAL A 1 93 ? -19.982 -12.918 27.793 1.00 93.75 93 VAL A CA 1
ATOM 719 C C . VAL A 1 93 ? -18.613 -13.088 28.457 1.00 93.75 93 VAL A C 1
ATOM 721 O O . VAL A 1 93 ? -18.388 -12.542 29.539 1.00 93.75 93 VAL A O 1
ATOM 724 N N . GLN A 1 94 ? -17.683 -13.814 27.824 1.00 90.31 94 GLN A N 1
ATOM 725 C CA . GLN A 1 94 ? -16.372 -14.122 28.420 1.00 90.31 94 GLN A CA 1
ATOM 726 C C . GLN A 1 94 ? -15.177 -13.579 27.627 1.00 90.31 94 GLN A C 1
ATOM 728 O O . GLN A 1 94 ? -14.156 -13.233 28.227 1.00 90.31 94 GLN A O 1
ATOM 733 N N . GLU A 1 95 ? -15.288 -13.469 26.306 1.00 91.19 95 GLU A N 1
ATOM 734 C CA . GLU A 1 95 ? -14.206 -13.062 25.416 1.00 91.19 95 GLU A CA 1
ATOM 735 C C . GLU A 1 95 ? -14.420 -11.641 24.874 1.00 91.19 95 GLU A C 1
ATOM 737 O O . GLU A 1 95 ? -15.500 -11.246 24.434 1.00 91.19 95 GLU A O 1
ATOM 742 N N . PHE A 1 96 ? -13.347 -10.847 24.885 1.00 93.06 96 PHE A N 1
ATOM 743 C CA . PHE A 1 96 ? -13.306 -9.600 24.126 1.00 93.06 96 PHE A CA 1
ATOM 744 C C . PHE A 1 96 ? -13.083 -9.901 22.644 1.00 93.06 96 PHE A C 1
ATOM 746 O O . PHE A 1 96 ? -12.435 -10.880 22.284 1.00 93.06 96 PHE A O 1
ATOM 753 N N . GLU A 1 97 ? -13.539 -8.993 21.788 1.00 93.88 97 GLU A N 1
ATOM 754 C CA . GLU A 1 97 ? -13.302 -8.996 20.342 1.00 93.88 97 GLU A CA 1
ATOM 755 C C . GLU A 1 97 ? -13.896 -10.211 19.605 1.00 93.88 97 GLU A C 1
ATOM 757 O O . GLU A 1 97 ? -13.480 -10.559 18.498 1.00 93.88 97 GLU A O 1
ATOM 762 N N . ARG A 1 98 ? -14.927 -10.827 20.195 1.00 95.06 98 ARG A N 1
ATOM 763 C CA . ARG A 1 98 ? -15.685 -11.936 19.619 1.00 95.06 98 ARG A CA 1
ATOM 764 C C . ARG A 1 98 ? -17.184 -11.715 19.802 1.00 95.06 98 ARG A C 1
ATOM 766 O O . ARG A 1 98 ? -17.616 -11.103 20.773 1.00 95.06 98 ARG A O 1
ATOM 773 N N . TRP A 1 99 ? -17.969 -12.189 18.835 1.00 95.75 99 TRP A N 1
ATOM 774 C CA . TRP A 1 99 ? -19.425 -12.243 18.956 1.00 95.75 99 TRP A CA 1
ATOM 775 C C . TRP A 1 99 ? -19.826 -13.443 19.818 1.00 95.75 99 TRP A C 1
ATOM 777 O O . TRP A 1 99 ? -19.452 -14.572 19.494 1.00 95.75 99 TRP A O 1
ATOM 787 N N . GLU A 1 100 ? -20.598 -13.200 20.874 1.00 95.44 100 GLU A N 1
ATOM 788 C CA . GLU A 1 100 ? -21.135 -14.228 21.774 1.00 95.44 100 GLU A CA 1
ATOM 789 C C . GLU A 1 100 ? -22.638 -14.034 22.016 1.00 95.44 100 GLU A C 1
ATOM 791 O O . GLU A 1 100 ? -23.149 -12.914 21.956 1.00 95.44 100 GLU A O 1
ATOM 796 N N . GLU A 1 101 ? -23.357 -15.128 22.295 1.00 95.38 101 GLU A N 1
ATOM 797 C CA . GLU A 1 101 ? -24.761 -15.055 22.713 1.00 95.38 101 GLU A CA 1
ATOM 798 C C . GLU A 1 101 ? -24.830 -14.514 24.146 1.00 95.38 101 GLU A C 1
ATOM 800 O O . GLU A 1 101 ? -24.329 -15.128 25.085 1.00 95.38 101 GLU A O 1
ATOM 805 N N . ALA A 1 102 ? -25.477 -13.366 24.303 1.00 94.38 102 ALA A N 1
ATOM 806 C CA . ALA A 1 102 ? -25.727 -12.710 25.571 1.00 94.38 102 ALA A CA 1
ATOM 807 C C . ALA A 1 102 ? -27.205 -12.812 25.957 1.00 94.38 102 ALA A C 1
ATOM 809 O O . ALA A 1 102 ? -28.098 -12.964 25.114 1.00 94.38 102 ALA A O 1
ATOM 810 N N . ASN A 1 103 ? -27.475 -12.690 27.255 1.00 92.44 103 ASN A N 1
ATOM 811 C CA . ASN A 1 103 ? -28.830 -12.667 27.790 1.00 92.44 103 ASN A CA 1
ATOM 812 C C . ASN A 1 103 ? -29.034 -11.443 28.681 1.00 92.44 103 ASN A C 1
ATOM 814 O O . ASN A 1 103 ? -28.258 -11.190 29.599 1.00 92.44 103 ASN A O 1
ATOM 818 N N . PHE A 1 104 ? -30.111 -10.704 28.429 1.00 92.94 104 PHE A N 1
ATOM 819 C CA . PHE A 1 104 ? -30.550 -9.609 29.280 1.00 92.94 104 PHE A CA 1
ATOM 820 C C . PHE A 1 104 ? -32.046 -9.755 29.576 1.00 92.94 104 PHE A C 1
ATOM 822 O O . PHE A 1 104 ? -32.881 -9.663 28.676 1.00 92.94 104 PHE A O 1
ATOM 829 N N . HIS A 1 105 ? -32.389 -10.014 30.842 1.00 89.19 105 HIS A N 1
ATOM 830 C CA . HIS A 1 105 ? -33.772 -10.206 31.312 1.00 89.19 105 HIS A CA 1
ATOM 831 C C . HIS A 1 105 ? -34.579 -11.233 30.484 1.00 89.19 105 HIS A C 1
ATOM 833 O O . HIS A 1 105 ? -35.758 -11.033 30.195 1.00 89.19 105 HIS A O 1
ATOM 839 N N . GLY A 1 106 ? -33.943 -12.334 30.073 1.00 85.38 106 GLY A N 1
ATOM 840 C CA . GLY A 1 106 ? -34.579 -13.403 29.298 1.00 85.38 106 GLY A CA 1
ATOM 841 C C . GLY A 1 106 ? -34.605 -13.167 27.785 1.00 85.38 106 GLY A C 1
ATOM 842 O O . GLY A 1 106 ? -34.983 -14.075 27.045 1.00 85.38 106 GLY A O 1
ATOM 843 N N . LYS A 1 107 ? -34.173 -11.995 27.301 1.00 90.56 107 LYS A N 1
ATOM 844 C CA . LYS A 1 107 ? -33.989 -11.727 25.870 1.00 90.56 107 LYS A CA 1
ATOM 845 C C . LYS A 1 107 ? -32.576 -12.126 25.446 1.00 90.56 107 LYS A C 1
ATOM 847 O O . LYS A 1 107 ? -31.598 -11.634 26.006 1.00 90.56 107 LYS A O 1
ATOM 852 N N . LYS A 1 108 ? -32.485 -12.995 24.439 1.00 92.94 108 LYS A N 1
ATOM 853 C CA . LYS A 1 108 ? -31.221 -13.396 23.810 1.00 92.94 108 LYS A CA 1
ATOM 854 C C . LYS A 1 108 ? -30.844 -12.443 22.679 1.00 92.94 108 LYS A C 1
ATOM 856 O O . LYS A 1 108 ? -31.714 -12.048 21.903 1.00 92.94 108 LYS A O 1
ATOM 861 N N . PHE A 1 109 ? -29.563 -12.114 22.575 1.00 94.81 109 PHE A N 1
ATOM 862 C CA . PHE A 1 109 ? -28.993 -11.290 21.508 1.00 94.81 109 PHE A CA 1
ATOM 863 C C . PHE A 1 109 ? -27.504 -11.616 21.331 1.00 94.81 109 PHE A C 1
ATOM 865 O O . PHE A 1 109 ? -26.910 -12.265 22.185 1.00 94.81 109 PHE A O 1
ATOM 872 N N . GLU A 1 110 ? -26.887 -11.180 20.238 1.00 95.56 110 GLU A N 1
ATOM 873 C CA . GLU A 1 110 ? -25.438 -11.287 20.056 1.00 95.56 110 GLU A CA 1
ATOM 874 C C . GLU A 1 110 ? -24.746 -10.027 20.586 1.00 95.56 110 GLU A C 1
ATOM 876 O O . GLU A 1 110 ? -25.104 -8.907 20.212 1.00 95.56 110 GLU A O 1
ATOM 881 N N . ALA A 1 111 ? -23.728 -10.197 21.421 1.00 96.12 111 ALA A N 1
ATOM 882 C CA . ALA A 1 111 ? -22.915 -9.116 21.957 1.00 96.12 111 ALA A CA 1
ATOM 883 C C . ALA A 1 111 ? -21.475 -9.208 21.441 1.00 96.12 111 ALA A C 1
ATOM 885 O O . ALA A 1 111 ? -20.922 -10.298 21.310 1.00 96.12 111 ALA A O 1
ATOM 886 N N . TYR A 1 112 ? -20.856 -8.057 21.185 1.00 96.44 112 TYR A N 1
ATOM 887 C CA . TYR A 1 112 ? -19.431 -7.936 20.886 1.00 96.44 112 TYR A CA 1
ATOM 888 C C . TYR A 1 112 ? -18.818 -6.870 21.784 1.00 96.44 112 TYR A C 1
ATOM 890 O O . TYR A 1 112 ? -19.222 -5.711 21.721 1.00 96.44 112 TYR A O 1
ATOM 898 N N . PHE A 1 113 ? -17.822 -7.229 22.588 1.00 95.88 113 PHE A N 1
ATOM 899 C CA . PHE A 1 113 ? -17.137 -6.289 23.476 1.00 95.88 113 PHE A CA 1
ATOM 900 C C . PHE A 1 113 ? -15.773 -5.902 22.919 1.00 95.88 113 PHE A C 1
ATOM 902 O O . PHE A 1 113 ? -14.931 -6.767 22.687 1.00 95.88 113 PHE A O 1
ATOM 909 N N . THR A 1 114 ? -15.508 -4.608 22.735 1.00 94.69 114 THR A N 1
ATOM 910 C CA . THR A 1 114 ? -14.132 -4.160 22.474 1.00 94.69 114 THR A CA 1
ATOM 911 C C . THR A 1 114 ? -13.302 -4.283 23.747 1.00 94.69 114 THR A C 1
ATOM 913 O O . THR A 1 114 ? -13.831 -4.187 24.857 1.00 94.69 114 THR A O 1
ATOM 916 N N . LYS A 1 115 ? -11.980 -4.404 23.610 1.00 92.19 115 LYS A N 1
ATOM 917 C CA . LYS A 1 115 ? -11.093 -4.172 24.755 1.00 92.19 115 LYS A CA 1
ATOM 918 C C . LYS A 1 115 ? -11.239 -2.728 25.262 1.00 92.19 115 LYS A C 1
ATOM 920 O O . LYS A 1 115 ? -11.540 -1.834 24.461 1.00 92.19 115 LYS A O 1
ATOM 925 N N . PRO A 1 116 ? -11.020 -2.476 26.563 1.00 91.69 116 PRO A N 1
ATOM 926 C CA . PRO A 1 116 ? -10.956 -1.121 27.097 1.00 91.69 116 PRO A CA 1
ATOM 927 C C . PRO A 1 116 ? -9.869 -0.273 26.425 1.00 91.69 116 PRO A C 1
ATOM 929 O O . PRO A 1 116 ? -8.788 -0.771 26.110 1.00 91.69 116 PRO A O 1
ATOM 932 N N . LEU A 1 117 ? -10.103 1.036 26.276 1.00 90.38 117 LEU A N 1
ATOM 933 C CA . LEU A 1 117 ? -9.105 1.965 25.721 1.00 90.38 117 LEU A CA 1
ATOM 934 C C . LEU A 1 117 ? -7.765 1.961 26.479 1.00 90.38 117 LEU A C 1
ATOM 936 O O . LEU A 1 117 ? -6.727 2.203 25.865 1.00 90.38 117 LEU A O 1
ATOM 940 N N . ALA A 1 118 ? -7.764 1.654 27.778 1.00 86.56 118 ALA A N 1
ATOM 941 C CA . ALA A 1 118 ? -6.553 1.498 28.588 1.00 86.56 118 ALA A CA 1
ATOM 942 C C . ALA A 1 118 ? -5.561 0.455 28.023 1.00 86.56 118 ALA A C 1
ATOM 944 O O . ALA A 1 118 ? -4.346 0.604 28.184 1.00 86.56 118 ALA A O 1
ATOM 945 N N . ASP A 1 119 ? -6.061 -0.563 27.316 1.00 87.25 119 ASP A N 1
ATOM 946 C CA . ASP A 1 119 ? -5.240 -1.623 26.723 1.00 87.25 119 ASP A CA 1
ATOM 947 C C . ASP A 1 119 ? -4.663 -1.224 25.349 1.00 87.25 119 ASP A C 1
ATOM 949 O O . ASP A 1 119 ? -3.779 -1.900 24.815 1.00 87.25 119 ASP A O 1
ATOM 953 N N . SER A 1 120 ? -5.110 -0.101 24.775 1.00 87.81 120 SER A N 1
ATOM 954 C CA . SER A 1 120 ? -4.728 0.335 23.430 1.00 87.81 120 SER A CA 1
ATOM 955 C C . SER A 1 120 ? -3.303 0.891 23.368 1.00 87.81 120 SER A C 1
ATOM 957 O O . SER A 1 120 ? -2.950 1.865 24.039 1.00 87.81 120 SER A O 1
ATOM 959 N N . GLN A 1 121 ? -2.482 0.331 22.473 1.00 85.81 121 GLN A N 1
ATOM 960 C CA . GLN A 1 121 ? -1.158 0.882 22.159 1.00 85.81 121 GLN A CA 1
ATOM 961 C C . GLN A 1 121 ? -1.245 2.285 21.547 1.00 85.81 121 GLN A C 1
ATOM 963 O O . GLN A 1 121 ? -0.369 3.111 21.789 1.00 85.81 121 GLN A O 1
ATOM 968 N N . LEU A 1 122 ? -2.324 2.594 20.822 1.00 88.69 122 LEU A N 1
ATOM 969 C CA . LEU A 1 122 ? -2.526 3.917 20.226 1.00 88.69 122 LEU A CA 1
ATOM 970 C C . LEU A 1 122 ? -2.742 4.995 21.292 1.00 88.69 122 LEU A C 1
ATOM 972 O O . LEU A 1 122 ? -2.240 6.106 21.146 1.00 88.69 122 LEU A O 1
ATOM 976 N N . VAL A 1 123 ? -3.425 4.665 22.392 1.00 89.75 123 VAL A N 1
ATOM 977 C CA . VAL A 1 123 ? -3.587 5.582 23.532 1.00 89.75 123 VAL A CA 1
ATOM 978 C C . VAL A 1 123 ? -2.234 5.856 24.192 1.00 89.75 123 VAL A C 1
ATOM 980 O O . VAL A 1 123 ? -1.899 7.011 24.461 1.00 89.75 123 VAL A O 1
ATOM 983 N N . LYS A 1 124 ? -1.418 4.812 24.393 1.00 87.62 124 LYS A N 1
ATOM 984 C CA . LYS A 1 124 ? -0.058 4.944 24.941 1.00 87.62 124 LYS A CA 1
ATOM 985 C C .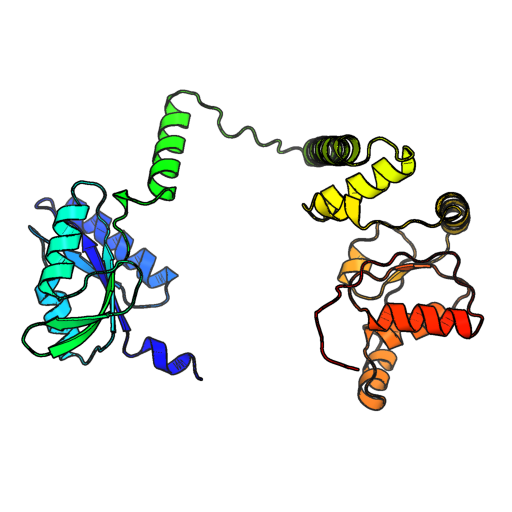 LYS A 1 124 ? 0.835 5.790 24.034 1.00 87.62 124 LYS A C 1
ATOM 987 O O . LYS A 1 124 ? 1.514 6.688 24.526 1.00 87.62 124 LYS A O 1
ATOM 992 N N . LEU A 1 125 ? 0.790 5.555 22.722 1.00 84.94 125 LEU A N 1
ATOM 993 C CA . LEU A 1 125 ? 1.527 6.334 21.730 1.00 84.94 125 LEU A CA 1
ATOM 994 C C . LEU A 1 125 ? 1.080 7.799 21.724 1.00 84.94 125 LEU A C 1
ATOM 996 O O . LEU A 1 125 ? 1.919 8.691 21.788 1.00 84.94 125 LEU A O 1
ATOM 1000 N N . ALA A 1 126 ? -0.227 8.064 21.723 1.00 85.56 126 ALA A N 1
ATOM 1001 C CA . ALA A 1 126 ? -0.758 9.423 21.753 1.00 85.56 126 ALA A CA 1
ATOM 1002 C C . ALA A 1 126 ? -0.290 10.201 22.996 1.00 85.56 126 ALA A C 1
ATOM 1004 O O . ALA A 1 126 ? 0.079 11.372 22.887 1.00 85.56 126 ALA A O 1
ATOM 1005 N N . LEU A 1 127 ? -0.263 9.559 24.170 1.00 88.25 127 LEU A N 1
ATOM 1006 C CA . LEU A 1 127 ? 0.289 10.153 25.391 1.00 88.25 127 LEU A CA 1
ATOM 1007 C C . LEU A 1 127 ? 1.804 10.353 25.294 1.00 88.25 127 LEU A C 1
ATOM 1009 O O . LEU A 1 127 ? 2.290 11.435 25.619 1.00 88.25 127 LEU A O 1
ATOM 1013 N N . SER A 1 128 ? 2.537 9.352 24.804 1.00 85.31 128 SER A N 1
ATOM 1014 C CA . SER A 1 128 ? 3.985 9.431 24.601 1.00 85.31 128 SER A CA 1
ATOM 1015 C C . SER A 1 128 ? 4.365 10.596 23.685 1.00 85.31 128 SER A C 1
ATOM 1017 O O . SER A 1 128 ? 5.234 11.384 24.041 1.00 85.31 128 SER A O 1
ATOM 1019 N N . LEU A 1 129 ? 3.650 10.791 22.575 1.00 81.69 129 LEU A N 1
ATOM 1020 C CA . LEU A 1 129 ? 3.864 11.908 21.652 1.00 81.69 129 LEU A CA 1
ATOM 1021 C C . LEU A 1 129 ? 3.607 13.267 22.314 1.00 81.69 129 LEU A C 1
ATOM 1023 O O . LEU A 1 129 ? 4.375 14.208 22.121 1.00 81.69 129 LEU A O 1
ATOM 1027 N N . ARG A 1 130 ? 2.549 13.385 23.126 1.00 85.94 130 ARG A N 1
ATOM 1028 C CA . ARG A 1 130 ? 2.251 14.621 23.871 1.00 85.94 130 ARG A CA 1
ATOM 1029 C C . ARG A 1 130 ? 3.336 14.941 24.899 1.00 85.94 130 ARG A C 1
ATOM 1031 O O . ARG A 1 130 ? 3.755 16.090 24.991 1.00 85.94 130 ARG A O 1
ATOM 1038 N N . ILE A 1 131 ? 3.801 13.934 25.639 1.00 86.25 131 ILE A N 1
ATOM 1039 C CA . ILE A 1 131 ? 4.885 14.077 26.619 1.00 86.25 131 ILE A CA 1
ATOM 1040 C C . ILE A 1 131 ? 6.195 14.424 25.909 1.00 86.25 131 ILE A C 1
ATOM 1042 O O . ILE A 1 131 ? 6.880 15.348 26.330 1.00 86.25 131 ILE A O 1
ATOM 1046 N N . SER A 1 132 ? 6.508 13.744 24.803 1.00 80.62 132 SER A N 1
ATOM 1047 C CA . SER A 1 132 ? 7.695 14.005 23.984 1.00 80.62 132 SER A CA 1
ATOM 1048 C C . SER A 1 132 ? 7.778 15.481 23.588 1.00 80.62 132 SER A C 1
ATOM 1050 O O . SER A 1 132 ? 8.796 16.119 23.838 1.00 80.62 132 SER A O 1
ATOM 1052 N N . ARG A 1 133 ? 6.668 16.075 23.122 1.00 80.69 133 ARG A N 1
ATOM 1053 C CA . ARG A 1 133 ? 6.594 17.514 22.804 1.00 80.69 133 ARG A CA 1
ATOM 1054 C C . ARG A 1 133 ? 6.942 18.415 23.992 1.00 80.69 133 ARG A C 1
ATOM 1056 O O . ARG A 1 133 ? 7.608 19.427 23.805 1.00 80.69 133 ARG A O 1
ATOM 1063 N N . ALA A 1 134 ? 6.495 18.068 25.199 1.00 82.94 134 ALA A N 1
ATOM 1064 C CA . ALA A 1 134 ? 6.787 18.842 26.408 1.00 82.94 134 ALA A CA 1
ATOM 1065 C C . ALA A 1 134 ? 8.235 18.663 26.896 1.00 82.94 134 ALA A C 1
ATOM 1067 O O . ALA A 1 134 ? 8.817 19.594 27.444 1.00 82.94 134 ALA A O 1
ATOM 1068 N N . LEU A 1 135 ? 8.828 17.488 26.673 1.00 83.62 135 LEU A N 1
ATOM 1069 C CA . LEU A 1 135 ? 10.214 17.176 27.036 1.00 83.62 135 LEU A CA 1
ATOM 1070 C C . LEU A 1 135 ? 11.246 17.721 26.032 1.00 83.62 135 LEU A C 1
ATOM 1072 O O . LEU A 1 135 ? 12.427 17.400 26.143 1.00 83.62 135 LEU A O 1
ATOM 1076 N N . GLY A 1 136 ? 10.824 18.498 25.029 1.00 72.31 136 GLY A N 1
ATOM 1077 C CA . GLY A 1 136 ? 11.698 18.913 23.928 1.00 72.31 136 GLY A CA 1
ATOM 1078 C C . GLY A 1 136 ? 12.134 17.744 23.038 1.00 72.31 136 GLY A C 1
ATOM 1079 O O . GLY A 1 136 ? 13.045 17.892 22.225 1.00 72.31 136 GLY A O 1
ATOM 1080 N N . GLY A 1 137 ? 11.486 16.582 23.180 1.00 59.50 137 GLY A N 1
ATOM 1081 C CA . GLY A 1 137 ? 11.588 15.491 22.229 1.00 59.50 137 GLY A CA 1
ATOM 1082 C C . GLY A 1 137 ? 11.208 16.028 20.858 1.00 59.50 137 GLY A C 1
ATOM 1083 O O . GLY A 1 137 ? 10.209 16.742 20.727 1.00 59.50 137 GLY A O 1
ATOM 1084 N N . ARG A 1 138 ? 12.080 15.757 19.879 1.00 53.25 138 ARG A N 1
ATOM 1085 C CA . ARG A 1 138 ? 12.034 16.333 18.534 1.00 53.25 138 ARG A CA 1
ATOM 1086 C C . ARG A 1 138 ? 10.581 16.424 18.065 1.00 53.25 138 ARG A C 1
ATOM 1088 O O . ARG A 1 138 ? 9.898 15.406 17.957 1.00 53.25 138 ARG A O 1
ATOM 1095 N N . LYS A 1 139 ? 10.122 17.648 17.767 1.00 54.50 139 LYS A N 1
ATOM 1096 C CA . LYS A 1 139 ? 9.131 17.857 16.702 1.00 54.50 139 LYS A CA 1
ATOM 1097 C C . LYS A 1 139 ? 9.635 16.958 15.582 1.00 54.50 139 LYS A C 1
ATOM 1099 O O . LYS A 1 139 ? 10.803 17.139 15.267 1.00 54.50 139 LYS A O 1
ATOM 1104 N N . GLU A 1 140 ? 8.890 15.930 15.162 1.00 55.44 140 GLU A N 1
ATOM 1105 C CA . GLU A 1 140 ? 9.393 14.957 14.182 1.00 55.44 140 GLU A CA 1
ATOM 1106 C C . GLU A 1 140 ? 10.086 15.760 13.087 1.00 55.44 140 GLU A C 1
ATOM 1108 O O . GLU A 1 140 ? 9.437 16.519 12.372 1.00 55.44 140 GLU A O 1
ATOM 1113 N N . GLU A 1 141 ? 11.419 15.736 13.083 1.00 55.50 141 GLU A N 1
ATOM 1114 C CA . GLU A 1 141 ? 12.212 16.434 12.087 1.00 55.50 141 GLU A CA 1
ATOM 1115 C C . GLU A 1 141 ? 12.111 15.513 10.887 1.00 55.50 141 GLU A C 1
ATOM 1117 O O . GLU A 1 141 ? 12.966 14.662 10.650 1.00 55.50 141 GLU A O 1
ATOM 1122 N N . TYR A 1 142 ? 10.964 15.572 10.219 1.00 60.59 142 TYR A N 1
ATOM 1123 C CA . TYR A 1 142 ? 10.841 15.006 8.904 1.00 60.59 142 TYR A CA 1
ATOM 1124 C C . TYR A 1 142 ? 11.546 15.981 7.974 1.00 60.59 142 TYR A C 1
ATOM 1126 O O . TYR A 1 142 ? 11.343 17.195 8.020 1.00 60.59 142 TYR A O 1
ATOM 1134 N N . VAL A 1 143 ? 12.448 15.429 7.178 1.00 68.69 143 VAL A N 1
ATOM 1135 C CA . VAL A 1 143 ? 13.027 16.158 6.063 1.00 68.69 143 VAL A CA 1
ATOM 1136 C C . VAL A 1 143 ? 11.868 16.520 5.141 1.00 68.69 143 VAL A C 1
ATOM 1138 O O . VAL A 1 143 ? 11.120 15.636 4.732 1.00 68.69 143 VAL A O 1
ATOM 1141 N N . GLU A 1 144 ? 11.675 17.811 4.882 1.00 76.19 144 GLU A N 1
ATOM 1142 C CA . GLU A 1 144 ? 10.663 18.306 3.940 1.00 76.19 144 GLU A CA 1
ATOM 1143 C C . GLU A 1 144 ? 11.218 18.437 2.522 1.00 76.19 144 GLU A C 1
ATOM 1145 O O . GLU A 1 144 ? 10.446 18.418 1.564 1.00 76.19 144 GLU A O 1
ATOM 1150 N N . ASP A 1 145 ? 12.542 18.555 2.385 1.00 84.44 145 ASP A N 1
ATOM 1151 C CA . ASP A 1 145 ? 13.199 18.685 1.093 1.00 84.44 145 ASP A CA 1
ATOM 1152 C C . ASP A 1 145 ? 13.073 17.377 0.286 1.00 84.44 145 ASP A C 1
ATOM 1154 O O . ASP A 1 145 ? 13.606 16.341 0.697 1.00 84.44 145 ASP A O 1
ATOM 1158 N N . PRO A 1 146 ? 12.371 17.381 -0.864 1.00 79.88 146 PRO A N 1
ATOM 1159 C CA . PRO A 1 146 ? 12.135 16.161 -1.629 1.00 79.88 146 PRO A CA 1
ATOM 1160 C C . PRO A 1 146 ? 13.417 15.482 -2.118 1.00 79.88 146 PRO A C 1
ATOM 1162 O O . PRO A 1 146 ? 13.443 14.256 -2.225 1.00 79.88 146 PRO A O 1
ATOM 1165 N N . MET A 1 147 ? 14.464 16.258 -2.417 1.00 83.75 147 MET A N 1
ATOM 1166 C CA . MET A 1 147 ? 15.731 15.713 -2.899 1.00 83.75 147 MET A CA 1
ATOM 1167 C C . MET A 1 147 ? 16.483 15.021 -1.765 1.00 83.75 147 MET A C 1
ATOM 1169 O O . MET A 1 147 ? 16.942 13.897 -1.945 1.00 83.75 147 MET A O 1
ATOM 1173 N N . GLU A 1 148 ? 16.538 15.638 -0.588 1.00 86.25 148 GLU A N 1
ATOM 1174 C CA . GLU A 1 148 ? 17.158 15.061 0.603 1.00 86.25 148 GLU A CA 1
ATOM 1175 C C . GLU A 1 148 ? 16.407 13.799 1.069 1.00 86.25 148 GLU A C 1
ATOM 1177 O O . GLU A 1 148 ? 17.034 12.824 1.486 1.00 86.25 148 GLU A O 1
ATOM 1182 N N . ILE A 1 149 ? 15.072 13.759 0.950 1.00 85.12 149 ILE A N 1
ATOM 1183 C CA . ILE A 1 149 ? 14.288 12.538 1.207 1.00 85.12 149 ILE A CA 1
ATOM 1184 C C . ILE A 1 149 ? 14.676 11.426 0.226 1.00 85.12 149 ILE A C 1
ATOM 1186 O O . ILE A 1 149 ? 14.901 10.290 0.656 1.00 85.12 149 ILE A O 1
ATOM 1190 N N . GLU A 1 150 ? 14.717 11.720 -1.078 1.00 86.50 150 GLU A N 1
ATOM 1191 C CA . GLU A 1 150 ? 15.057 10.738 -2.116 1.00 86.50 150 GLU A CA 1
ATOM 1192 C C . GLU A 1 150 ? 16.485 10.209 -1.921 1.00 86.50 150 GLU A C 1
ATOM 1194 O O . GLU A 1 150 ? 16.682 8.993 -1.908 1.00 86.50 150 GLU A O 1
ATOM 1199 N N . GLU A 1 151 ? 17.451 11.097 -1.679 1.00 88.00 151 GLU A N 1
ATOM 1200 C CA . GLU A 1 151 ? 18.857 10.759 -1.444 1.00 88.00 151 GLU A CA 1
ATOM 1201 C C . GLU A 1 151 ? 19.020 9.853 -0.219 1.00 88.00 151 GLU A C 1
ATOM 1203 O O . GLU A 1 151 ? 19.501 8.726 -0.351 1.00 88.00 151 GLU A O 1
ATOM 1208 N N . ARG A 1 152 ? 18.510 10.269 0.949 1.00 88.88 152 ARG A N 1
ATOM 1209 C CA . ARG A 1 152 ? 18.591 9.467 2.184 1.00 88.88 152 ARG A CA 1
ATOM 1210 C C . ARG A 1 152 ? 17.906 8.112 2.049 1.00 88.88 152 ARG A C 1
ATOM 1212 O O . ARG A 1 152 ? 18.385 7.106 2.572 1.00 88.88 152 ARG A O 1
ATOM 1219 N N . SER A 1 153 ? 16.768 8.069 1.362 1.00 89.25 153 SER A N 1
ATOM 1220 C CA . SER A 1 153 ? 16.021 6.823 1.179 1.00 89.25 153 SER A CA 1
ATOM 1221 C C . SER A 1 153 ? 16.748 5.853 0.245 1.00 89.25 153 SER A C 1
ATOM 1223 O O . SER A 1 153 ? 16.742 4.645 0.492 1.00 89.25 153 SER A O 1
ATOM 1225 N N . LEU A 1 154 ? 17.390 6.362 -0.811 1.00 90.94 154 LEU A N 1
ATOM 1226 C CA . LEU A 1 154 ? 18.214 5.559 -1.713 1.00 90.94 154 LEU A CA 1
ATOM 1227 C C . LEU A 1 154 ? 19.493 5.065 -1.032 1.00 90.94 154 LEU A C 1
ATOM 1229 O O . LEU A 1 154 ? 19.846 3.899 -1.213 1.00 90.94 154 LEU A O 1
ATOM 1233 N N . GLU A 1 155 ? 20.152 5.896 -0.221 1.00 92.50 155 GLU A N 1
ATOM 1234 C CA . GLU A 1 155 ? 21.298 5.482 0.599 1.00 92.50 155 GLU A CA 1
ATOM 1235 C C . GLU A 1 155 ? 20.916 4.334 1.535 1.00 92.50 155 GLU A C 1
ATOM 1237 O O . GLU A 1 155 ? 21.566 3.287 1.546 1.00 92.50 155 GLU A O 1
ATOM 1242 N N . PHE A 1 156 ? 19.796 4.477 2.245 1.00 92.12 156 PHE A N 1
ATOM 1243 C CA . PHE A 1 156 ? 19.287 3.434 3.127 1.00 92.12 156 PHE A CA 1
ATOM 1244 C C . PHE A 1 156 ? 18.956 2.137 2.371 1.00 92.12 156 PHE A C 1
ATOM 1246 O O . PHE A 1 156 ? 19.316 1.041 2.810 1.00 92.12 156 PHE A O 1
ATOM 1253 N N . ALA A 1 157 ? 18.324 2.237 1.198 1.00 93.25 157 ALA A N 1
ATOM 1254 C CA . ALA A 1 157 ? 18.073 1.081 0.343 1.00 93.25 157 ALA A CA 1
ATOM 1255 C C . ALA A 1 157 ? 19.385 0.411 -0.108 1.00 93.25 157 ALA A C 1
ATOM 1257 O O . ALA A 1 157 ? 19.496 -0.816 -0.070 1.00 93.25 157 ALA A O 1
ATOM 1258 N N . LYS A 1 158 ? 20.406 1.196 -0.474 1.00 92.31 158 LYS A N 1
ATOM 1259 C CA . LYS A 1 158 ? 21.728 0.694 -0.875 1.00 92.31 158 LYS A CA 1
ATOM 1260 C C . LYS A 1 158 ? 22.453 -0.004 0.273 1.00 92.31 158 LYS A C 1
ATOM 1262 O O . LYS A 1 158 ? 23.068 -1.047 0.047 1.00 92.31 158 LYS A O 1
ATOM 1267 N N . GLU A 1 159 ? 22.342 0.495 1.503 1.00 92.88 159 GLU A N 1
ATOM 1268 C CA . GLU A 1 159 ? 22.878 -0.190 2.683 1.00 92.88 159 GLU A CA 1
ATOM 1269 C C . GLU A 1 159 ? 22.218 -1.552 2.913 1.00 92.88 159 GLU A C 1
ATOM 1271 O O . GLU A 1 159 ? 22.908 -2.540 3.178 1.00 92.88 159 GLU A O 1
ATOM 1276 N N . ILE A 1 160 ? 20.886 -1.615 2.815 1.00 91.31 160 ILE A N 1
ATOM 1277 C CA . ILE A 1 160 ? 20.125 -2.861 2.967 1.00 91.31 160 ILE A CA 1
ATOM 1278 C C . ILE A 1 160 ? 20.589 -3.893 1.938 1.00 91.31 160 ILE A C 1
ATOM 1280 O O . ILE A 1 160 ? 20.870 -5.039 2.296 1.00 91.31 160 ILE A O 1
ATOM 1284 N N . VAL A 1 161 ? 20.692 -3.484 0.673 1.00 92.00 161 VAL A N 1
ATOM 1285 C CA . VAL A 1 161 ? 21.093 -4.367 -0.427 1.00 92.00 161 VAL A CA 1
ATOM 1286 C C . VAL A 1 161 ? 22.550 -4.798 -0.278 1.00 92.00 161 VAL A C 1
ATOM 1288 O O . VAL A 1 161 ? 22.840 -5.981 -0.402 1.00 92.00 161 VAL A O 1
ATOM 1291 N N . THR A 1 162 ? 23.463 -3.890 0.070 1.00 91.00 162 THR A N 1
ATOM 1292 C CA . THR A 1 162 ? 24.881 -4.224 0.296 1.00 91.00 162 THR A CA 1
ATOM 1293 C C . THR A 1 162 ? 25.052 -5.234 1.434 1.00 91.00 162 THR A C 1
ATOM 1295 O O . THR A 1 162 ? 25.828 -6.179 1.313 1.00 91.00 162 THR A O 1
ATOM 1298 N N . LYS A 1 163 ? 24.292 -5.094 2.530 1.00 90.62 163 LYS A N 1
ATOM 1299 C CA . LYS A 1 163 ? 24.327 -6.049 3.653 1.00 90.62 163 LYS A CA 1
ATOM 1300 C C . LYS A 1 163 ? 23.838 -7.446 3.257 1.00 90.62 163 LYS A C 1
ATOM 1302 O O . LYS A 1 163 ? 24.343 -8.427 3.794 1.00 90.62 163 LYS A O 1
ATOM 1307 N N . ARG A 1 164 ? 22.869 -7.545 2.341 1.00 88.06 164 ARG A N 1
ATOM 1308 C CA . ARG A 1 164 ? 22.312 -8.826 1.868 1.00 88.06 164 ARG A CA 1
ATOM 1309 C C . ARG A 1 164 ? 23.121 -9.450 0.728 1.00 88.06 164 ARG A C 1
ATOM 1311 O O . ARG A 1 164 ? 23.304 -10.662 0.700 1.00 88.06 164 ARG A O 1
ATOM 1318 N N . ASN A 1 165 ? 23.623 -8.631 -0.194 1.00 83.44 165 ASN A N 1
ATOM 1319 C CA . ASN A 1 165 ? 24.165 -9.053 -1.487 1.00 83.44 165 ASN A CA 1
ATOM 1320 C C . ASN A 1 165 ? 25.487 -8.337 -1.838 1.00 83.44 165 ASN A C 1
ATOM 1322 O O . ASN A 1 165 ? 25.738 -8.027 -3.000 1.00 83.44 165 ASN A O 1
ATOM 1326 N N . GLY A 1 166 ? 26.361 -8.086 -0.859 1.00 75.56 166 GLY A N 1
ATOM 1327 C CA . GLY A 1 166 ? 27.596 -7.298 -1.028 1.00 75.56 166 GLY A CA 1
ATOM 1328 C C . GLY A 1 166 ? 28.649 -7.843 -2.008 1.00 75.56 166 GLY A C 1
ATOM 1329 O O . GLY A 1 166 ? 29.675 -7.204 -2.203 1.00 75.56 166 GLY A O 1
ATOM 1330 N N . GLY A 1 167 ? 28.423 -9.008 -2.626 1.00 82.12 167 GLY A N 1
ATOM 1331 C CA . GLY A 1 167 ? 29.262 -9.544 -3.706 1.00 82.12 167 GLY A CA 1
ATOM 1332 C C . GLY A 1 167 ? 28.821 -9.142 -5.121 1.00 82.12 167 GLY A C 1
ATOM 1333 O O . GLY A 1 167 ? 29.441 -9.580 -6.089 1.00 82.12 167 GLY A O 1
ATOM 1334 N N . LEU A 1 168 ? 27.734 -8.377 -5.266 1.00 84.81 168 LEU A N 1
ATOM 1335 C CA . LEU A 1 168 ? 27.255 -7.899 -6.564 1.00 84.81 168 LEU A CA 1
ATOM 1336 C C . LEU A 1 168 ? 28.126 -6.751 -7.098 1.00 84.81 168 LEU A C 1
ATOM 1338 O O . LEU A 1 168 ? 28.703 -5.984 -6.333 1.00 84.81 168 LEU A O 1
ATOM 1342 N N . ALA A 1 169 ? 28.190 -6.625 -8.426 1.00 88.94 169 ALA A N 1
ATOM 1343 C CA . ALA A 1 169 ? 28.801 -5.468 -9.078 1.00 88.94 169 ALA A CA 1
ATOM 1344 C C . ALA A 1 169 ? 28.044 -4.174 -8.732 1.00 88.94 169 ALA A C 1
ATOM 1346 O O . ALA A 1 169 ? 26.836 -4.211 -8.484 1.00 88.94 169 ALA A O 1
ATOM 1347 N N . GLU A 1 170 ? 28.739 -3.037 -8.769 1.00 89.69 170 GLU A N 1
ATOM 1348 C CA . GLU A 1 170 ? 28.199 -1.733 -8.365 1.00 89.69 170 GLU A CA 1
ATOM 1349 C C . GLU A 1 170 ? 26.917 -1.370 -9.127 1.00 89.69 170 GLU A C 1
ATOM 1351 O O . GLU A 1 170 ? 25.914 -1.002 -8.521 1.00 89.69 170 GLU A O 1
ATOM 1356 N N . GLU A 1 171 ? 26.886 -1.578 -10.445 1.00 90.06 171 GLU A N 1
ATOM 1357 C CA . GLU A 1 171 ? 25.711 -1.284 -11.272 1.00 90.06 171 GLU A CA 1
ATOM 1358 C C . GLU A 1 171 ? 24.498 -2.140 -10.879 1.00 90.06 171 GLU A C 1
ATOM 1360 O O . GLU A 1 171 ? 23.350 -1.687 -10.923 1.00 90.06 171 GLU A O 1
ATOM 1365 N N . MET A 1 172 ? 24.744 -3.383 -10.456 1.00 91.19 172 MET A N 1
ATOM 1366 C CA . MET A 1 172 ? 23.696 -4.273 -9.969 1.00 91.19 172 MET A CA 1
ATOM 1367 C C . MET A 1 172 ? 23.206 -3.840 -8.582 1.00 91.19 172 MET A C 1
ATOM 1369 O O . MET A 1 172 ? 21.999 -3.851 -8.344 1.00 91.19 172 MET A O 1
ATOM 1373 N N . LEU A 1 173 ? 24.105 -3.417 -7.686 1.00 92.00 173 LEU A N 1
ATOM 1374 C CA . LEU A 1 173 ? 23.728 -2.869 -6.379 1.00 92.00 173 LEU A CA 1
ATOM 1375 C C . LEU A 1 173 ? 22.850 -1.622 -6.534 1.00 92.00 173 LEU A C 1
ATOM 1377 O O . LEU A 1 173 ? 21.814 -1.525 -5.878 1.00 92.00 173 LEU A O 1
ATOM 1381 N N . GLU A 1 174 ? 23.208 -0.706 -7.436 1.00 92.06 174 GLU A N 1
ATOM 1382 C CA . GLU A 1 174 ? 22.416 0.496 -7.715 1.00 92.06 174 GLU A CA 1
ATOM 1383 C C . GLU A 1 174 ? 21.030 0.173 -8.283 1.00 92.06 174 GLU A C 1
ATOM 1385 O O . GLU A 1 174 ? 20.028 0.756 -7.853 1.00 92.06 174 GLU A O 1
ATOM 1390 N N . LEU A 1 175 ? 20.944 -0.770 -9.227 1.00 93.31 175 LEU A N 1
ATOM 1391 C CA . LEU A 1 175 ? 19.666 -1.208 -9.787 1.00 93.31 175 LEU A CA 1
ATOM 1392 C C . LEU A 1 175 ? 18.763 -1.805 -8.705 1.00 93.31 175 LEU A C 1
ATOM 1394 O O . LEU A 1 175 ? 17.597 -1.423 -8.591 1.00 93.31 175 LEU A O 1
ATOM 1398 N N . VAL A 1 176 ? 19.295 -2.723 -7.898 1.00 94.25 176 VAL A N 1
ATOM 1399 C CA . VAL A 1 176 ? 18.529 -3.392 -6.843 1.00 94.25 176 VAL A CA 1
ATOM 1400 C C . VAL A 1 176 ? 18.124 -2.399 -5.748 1.00 94.25 176 VAL A C 1
ATOM 1402 O O . VAL A 1 176 ? 16.978 -2.432 -5.304 1.00 94.25 176 VAL A O 1
ATOM 1405 N N . ALA A 1 177 ? 18.991 -1.456 -5.370 1.00 94.50 177 ALA A N 1
ATOM 1406 C CA . ALA A 1 177 ? 18.660 -0.400 -4.412 1.00 94.50 177 ALA A CA 1
ATOM 1407 C C . ALA A 1 177 ? 17.489 0.470 -4.894 1.00 94.50 177 ALA A C 1
ATOM 1409 O O . ALA A 1 177 ? 16.563 0.735 -4.128 1.00 94.50 177 ALA A O 1
ATOM 1410 N N . ARG A 1 178 ? 17.462 0.845 -6.181 1.00 94.00 178 ARG A N 1
ATOM 1411 C CA . ARG A 1 178 ? 16.329 1.577 -6.777 1.00 94.00 178 ARG A CA 1
ATOM 1412 C C . ARG A 1 178 ? 15.035 0.763 -6.760 1.00 94.00 178 ARG A C 1
ATOM 1414 O O . ARG A 1 178 ? 13.970 1.333 -6.533 1.00 94.00 178 ARG A O 1
ATOM 1421 N N . LEU A 1 179 ? 15.109 -0.554 -6.969 1.00 93.75 179 LEU A N 1
ATOM 1422 C CA . LEU A 1 179 ? 13.945 -1.442 -6.876 1.00 93.75 179 LEU A CA 1
ATOM 1423 C C . LEU A 1 179 ? 13.425 -1.558 -5.434 1.00 93.75 179 LEU A C 1
ATOM 1425 O O . LEU A 1 179 ? 12.213 -1.513 -5.218 1.00 93.75 179 LEU A O 1
ATOM 1429 N N . VAL A 1 180 ? 14.317 -1.659 -4.445 1.00 94.06 180 VAL A N 1
ATOM 1430 C CA . VAL A 1 180 ? 13.957 -1.662 -3.017 1.00 94.06 180 VAL A CA 1
ATOM 1431 C C . VAL A 1 180 ? 13.338 -0.324 -2.613 1.00 94.06 180 VAL A C 1
ATOM 1433 O O . VAL A 1 180 ? 12.281 -0.318 -1.989 1.00 94.06 180 VAL A O 1
ATOM 1436 N N . TYR A 1 181 ? 13.927 0.799 -3.029 1.00 93.81 181 TYR A N 1
ATOM 1437 C CA . TYR A 1 181 ? 13.380 2.137 -2.789 1.00 93.81 181 TYR A CA 1
ATOM 1438 C C . TYR A 1 181 ? 11.973 2.296 -3.381 1.00 93.81 181 TYR A C 1
ATOM 1440 O O . TYR A 1 181 ? 11.043 2.675 -2.674 1.00 93.81 181 TYR A O 1
ATOM 1448 N N . ALA A 1 182 ? 11.788 1.936 -4.655 1.00 91.12 182 ALA A N 1
ATOM 1449 C CA . ALA A 1 182 ? 10.505 2.091 -5.339 1.00 91.12 182 ALA A CA 1
ATOM 1450 C C . ALA A 1 182 ? 9.398 1.170 -4.794 1.00 91.12 182 ALA A C 1
ATOM 1452 O O . ALA A 1 182 ? 8.218 1.495 -4.904 1.00 91.12 182 ALA A O 1
ATOM 1453 N N . SER A 1 183 ? 9.759 0.010 -4.238 1.00 90.62 183 SER A N 1
ATOM 1454 C CA . SER A 1 183 ? 8.799 -0.978 -3.726 1.00 90.62 183 SER A CA 1
ATOM 1455 C C . SER A 1 183 ? 8.568 -0.908 -2.218 1.00 90.62 183 SER A C 1
ATOM 1457 O O . SER A 1 183 ? 7.575 -1.454 -1.737 1.00 90.62 183 SER A O 1
ATOM 1459 N N . GLY A 1 184 ? 9.496 -0.313 -1.464 1.00 92.19 184 GLY A N 1
ATOM 1460 C CA . GLY A 1 184 ? 9.553 -0.441 -0.010 1.00 92.19 184 GLY A CA 1
ATOM 1461 C C . GLY A 1 184 ? 9.805 -1.877 0.473 1.00 92.19 184 GLY A C 1
ATOM 1462 O O . GLY A 1 184 ? 9.568 -2.164 1.644 1.00 92.19 184 GLY A O 1
ATOM 1463 N N . ASN A 1 185 ? 10.248 -2.789 -0.405 1.00 91.94 185 ASN A N 1
ATOM 1464 C CA . ASN A 1 185 ? 10.419 -4.207 -0.093 1.00 91.94 185 ASN A CA 1
ATOM 1465 C C . ASN A 1 185 ? 11.882 -4.670 -0.268 1.00 91.94 185 ASN A C 1
ATOM 1467 O O . ASN A 1 185 ? 12.310 -4.941 -1.394 1.00 91.94 185 ASN A O 1
ATOM 1471 N N . PRO A 1 186 ? 12.635 -4.845 0.836 1.00 91.44 186 PRO A N 1
ATOM 1472 C CA . PRO A 1 186 ? 13.993 -5.393 0.822 1.00 91.44 186 PRO A CA 1
ATOM 1473 C C . PRO A 1 186 ? 14.137 -6.781 0.187 1.00 91.44 186 PRO A C 1
ATOM 1475 O O . PRO A 1 186 ? 15.204 -7.100 -0.326 1.00 91.44 186 PRO A O 1
ATOM 1478 N N . GLU A 1 187 ? 13.093 -7.614 0.222 1.00 91.31 187 GLU A N 1
ATOM 1479 C CA . GLU A 1 187 ? 13.132 -8.993 -0.289 1.00 91.31 187 GLU A CA 1
ATOM 1480 C C . GLU A 1 187 ? 13.243 -9.056 -1.815 1.00 91.31 187 GLU A C 1
ATOM 1482 O O . GLU A 1 187 ? 13.638 -10.082 -2.364 1.00 91.31 187 GLU A O 1
ATOM 1487 N N . ILE A 1 188 ? 12.955 -7.955 -2.524 1.00 90.12 188 ILE A N 1
ATOM 1488 C CA . ILE A 1 188 ? 13.147 -7.904 -3.979 1.00 90.12 188 ILE A CA 1
ATOM 1489 C C . ILE A 1 188 ? 14.600 -8.203 -4.355 1.00 90.12 188 ILE A C 1
ATOM 1491 O O . ILE A 1 188 ? 14.827 -8.804 -5.403 1.00 90.12 188 ILE A O 1
ATOM 1495 N N . ALA A 1 189 ? 15.567 -7.856 -3.499 1.00 90.06 189 ALA A N 1
ATOM 1496 C CA . ALA A 1 189 ? 16.985 -8.107 -3.740 1.00 90.06 189 ALA A CA 1
ATOM 1497 C C . ALA A 1 189 ? 17.314 -9.582 -4.024 1.00 90.06 189 ALA A C 1
ATOM 1499 O O . ALA A 1 189 ? 18.251 -9.865 -4.768 1.00 90.06 189 ALA A O 1
ATOM 1500 N N . ASP A 1 190 ? 16.504 -10.509 -3.509 1.00 88.88 190 ASP A N 1
ATOM 1501 C CA . ASP A 1 190 ? 16.735 -11.948 -3.620 1.00 88.88 190 ASP A CA 1
ATOM 1502 C C . ASP A 1 190 ? 16.199 -12.550 -4.936 1.00 88.88 190 ASP A C 1
ATOM 1504 O O . ASP A 1 190 ? 16.526 -13.686 -5.280 1.00 88.88 190 ASP A O 1
ATOM 1508 N N . VAL A 1 191 ? 15.386 -11.803 -5.695 1.00 89.94 191 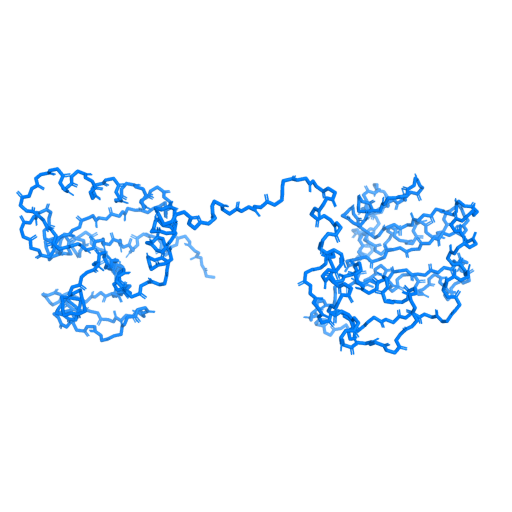VAL A N 1
ATOM 1509 C CA . VAL A 1 191 ? 14.681 -12.301 -6.895 1.00 89.94 191 VAL A CA 1
ATOM 1510 C C . VAL A 1 191 ? 15.013 -11.538 -8.181 1.00 89.94 191 VAL A C 1
ATOM 1512 O O . VAL A 1 191 ? 14.439 -11.824 -9.235 1.00 89.94 191 VAL A O 1
ATOM 1515 N N . VAL A 1 192 ? 15.935 -10.571 -8.134 1.00 91.69 192 VAL A N 1
ATOM 1516 C CA . VAL A 1 192 ? 16.338 -9.811 -9.327 1.00 91.69 192 VAL A CA 1
ATOM 1517 C C . VAL A 1 192 ? 17.257 -10.649 -10.211 1.00 91.69 192 VAL A C 1
ATOM 1519 O O . VAL A 1 192 ? 18.300 -11.134 -9.776 1.00 91.69 192 VAL A O 1
ATOM 1522 N N . HIS A 1 193 ? 16.904 -10.758 -11.492 1.00 91.81 193 HIS A N 1
ATOM 1523 C CA . HIS A 1 193 ? 17.733 -11.396 -12.507 1.00 91.81 193 HIS A CA 1
ATOM 1524 C C . HIS A 1 193 ? 18.085 -10.412 -13.623 1.00 91.81 193 HIS A C 1
ATOM 1526 O O . HIS A 1 193 ? 17.213 -9.725 -14.153 1.00 91.81 193 HIS A O 1
ATOM 1532 N N . VAL A 1 194 ? 19.364 -10.376 -13.998 1.00 92.50 194 VAL A N 1
ATOM 1533 C CA . VAL A 1 194 ? 19.901 -9.516 -15.058 1.00 92.50 194 VAL A CA 1
ATOM 1534 C C . VAL A 1 194 ? 20.835 -10.337 -15.944 1.00 92.50 194 VAL A C 1
ATOM 1536 O O . VAL A 1 194 ? 21.738 -11.013 -15.451 1.00 92.50 194 VAL A O 1
ATOM 1539 N N . SER A 1 195 ? 20.626 -10.276 -17.260 1.00 93.12 195 SER A N 1
ATOM 1540 C CA . SER A 1 195 ? 21.535 -10.875 -18.244 1.00 93.12 195 SER A CA 1
ATOM 1541 C C . SER A 1 195 ? 22.870 -10.127 -18.278 1.00 93.12 195 SER A C 1
ATOM 1543 O O . SER A 1 195 ? 22.900 -8.905 -18.131 1.00 93.12 195 SER A O 1
ATOM 1545 N N . LYS A 1 196 ? 23.978 -10.841 -18.509 1.00 89.25 196 LYS A N 1
ATOM 1546 C CA . LYS A 1 196 ? 25.339 -10.273 -18.455 1.00 89.25 196 LYS A CA 1
ATOM 1547 C C . LYS A 1 196 ? 25.528 -9.108 -19.430 1.00 89.25 196 LYS A C 1
ATOM 1549 O O . LYS A 1 196 ? 26.211 -8.139 -19.119 1.00 89.25 196 LYS A O 1
ATOM 1554 N N . GLU A 1 197 ? 24.894 -9.197 -20.592 1.00 91.75 197 GLU A N 1
ATOM 1555 C CA . GLU A 1 197 ? 25.014 -8.253 -21.698 1.00 91.75 197 GLU A CA 1
ATOM 1556 C C . GLU A 1 197 ? 24.090 -7.032 -21.546 1.00 91.75 197 GLU A C 1
ATOM 1558 O O . GLU A 1 197 ? 24.205 -6.084 -22.327 1.00 91.75 197 GLU A O 1
ATOM 1563 N N . LEU A 1 198 ? 23.190 -7.023 -20.546 1.00 93.50 198 LEU A N 1
ATOM 1564 C CA . LEU A 1 198 ? 22.148 -5.998 -20.407 1.00 93.50 198 LEU A CA 1
ATOM 1565 C C . LEU A 1 198 ? 22.742 -4.591 -20.373 1.00 93.50 198 LEU A C 1
ATOM 1567 O O . LEU A 1 198 ? 22.241 -3.709 -21.059 1.00 93.50 198 LEU A O 1
ATOM 1571 N N . TRP A 1 199 ? 23.808 -4.375 -19.603 1.00 92.44 199 TRP A N 1
ATOM 1572 C CA . TRP A 1 199 ? 24.394 -3.046 -19.416 1.00 92.44 199 TRP A CA 1
ATOM 1573 C C . TRP A 1 199 ? 24.883 -2.429 -20.724 1.00 92.44 199 TRP A C 1
ATOM 1575 O O . TRP A 1 199 ? 24.651 -1.247 -20.983 1.00 92.44 199 TRP A O 1
ATOM 1585 N N . THR A 1 200 ? 25.534 -3.235 -21.561 1.00 94.31 200 THR A N 1
ATOM 1586 C CA . THR A 1 200 ? 26.039 -2.806 -22.866 1.00 94.31 200 THR A CA 1
ATOM 1587 C C . THR A 1 200 ? 24.878 -2.545 -23.819 1.00 94.31 200 THR A C 1
ATOM 1589 O O . THR A 1 200 ? 24.749 -1.440 -24.344 1.00 94.31 200 THR A O 1
ATOM 1592 N N . VAL A 1 201 ? 23.973 -3.519 -23.963 1.00 95.50 201 VAL A N 1
ATOM 1593 C CA . VAL A 1 201 ? 22.844 -3.437 -24.901 1.00 95.50 201 VAL A CA 1
ATOM 1594 C C . VAL A 1 201 ? 21.883 -2.305 -24.533 1.00 95.50 201 VAL A C 1
ATOM 1596 O O . VAL A 1 201 ? 21.434 -1.562 -25.410 1.00 95.50 201 VAL A O 1
ATOM 1599 N N . ALA A 1 202 ? 21.588 -2.123 -23.245 1.00 94.25 202 ALA A N 1
ATOM 1600 C CA . ALA A 1 202 ? 20.712 -1.061 -22.770 1.00 94.25 202 ALA A CA 1
ATOM 1601 C C . ALA A 1 202 ? 21.317 0.321 -23.028 1.00 94.25 202 ALA A C 1
ATOM 1603 O O . ALA A 1 202 ? 20.626 1.196 -23.548 1.00 94.25 202 ALA A O 1
ATOM 1604 N N . ARG A 1 203 ? 22.612 0.514 -22.738 1.00 93.69 203 ARG A N 1
ATOM 1605 C CA . ARG A 1 203 ? 23.296 1.791 -22.981 1.00 93.69 203 ARG A CA 1
ATOM 1606 C C . ARG A 1 203 ? 23.285 2.158 -24.464 1.00 93.69 203 ARG A C 1
ATOM 1608 O O . ARG A 1 203 ? 22.885 3.270 -24.799 1.00 93.69 203 ARG A O 1
ATOM 1615 N N . GLU A 1 204 ? 23.652 1.228 -25.343 1.00 95.62 204 GLU A N 1
ATOM 1616 C CA . GLU A 1 204 ? 23.655 1.460 -26.793 1.00 95.62 204 GLU A CA 1
ATOM 1617 C C . GLU A 1 204 ? 22.252 1.761 -27.337 1.00 95.62 204 GLU A C 1
ATOM 1619 O O . GLU A 1 204 ? 22.064 2.703 -28.109 1.00 95.62 204 GLU A O 1
ATOM 1624 N N . SER A 1 205 ? 21.248 0.993 -26.909 1.00 94.12 205 SER A N 1
ATOM 1625 C CA . SER A 1 205 ? 19.865 1.149 -27.378 1.00 94.12 205 SER A CA 1
ATOM 1626 C C . SER A 1 205 ? 19.256 2.477 -26.932 1.00 94.12 205 SER A C 1
ATOM 1628 O O . SER A 1 205 ? 18.629 3.179 -27.727 1.00 94.12 205 SER A O 1
ATOM 1630 N N . LEU A 1 206 ? 19.468 2.858 -25.670 1.00 92.19 206 LEU A N 1
ATOM 1631 C CA . LEU A 1 206 ? 18.961 4.119 -25.136 1.00 92.19 206 LEU A CA 1
ATOM 1632 C C . LEU A 1 206 ? 19.685 5.319 -25.762 1.00 92.19 206 LEU A C 1
ATOM 1634 O O . LEU A 1 206 ? 19.026 6.287 -26.135 1.00 92.19 206 LEU A O 1
ATOM 1638 N N . GLN A 1 207 ? 21.001 5.248 -25.991 1.00 93.50 207 GLN A N 1
ATOM 1639 C CA . GLN A 1 207 ? 21.746 6.304 -26.697 1.00 93.50 207 GLN A CA 1
ATOM 1640 C C . GLN A 1 207 ? 21.274 6.510 -28.143 1.00 93.50 207 GLN A C 1
ATOM 1642 O O . GLN A 1 207 ? 21.233 7.641 -28.621 1.00 93.50 207 GLN A O 1
ATOM 1647 N N . ARG A 1 208 ? 20.857 5.439 -28.831 1.00 93.50 208 ARG A N 1
ATOM 1648 C CA . ARG A 1 208 ? 20.230 5.519 -30.164 1.00 93.50 208 ARG A CA 1
ATOM 1649 C C . ARG A 1 208 ? 18.807 6.089 -30.132 1.00 93.50 208 ARG A C 1
ATOM 1651 O O . ARG A 1 208 ? 18.202 6.292 -31.183 1.00 93.50 208 ARG A O 1
ATOM 1658 N N . GLY A 1 209 ? 18.258 6.355 -28.948 1.00 93.25 209 GLY A N 1
ATOM 1659 C CA . GLY A 1 209 ? 16.919 6.906 -28.789 1.00 93.25 209 GLY A CA 1
ATOM 1660 C C . GLY A 1 209 ? 15.827 5.917 -29.189 1.00 93.25 209 GLY A C 1
ATOM 1661 O O . GLY A 1 209 ? 14.831 6.346 -29.779 1.00 93.25 209 GLY A O 1
ATOM 1662 N N . VAL A 1 210 ? 16.027 4.622 -28.916 1.00 95.50 210 VAL A N 1
ATOM 1663 C CA . VAL A 1 210 ? 15.018 3.574 -29.123 1.00 95.50 210 VAL A CA 1
ATOM 1664 C C . VAL A 1 210 ? 13.776 3.866 -28.269 1.00 95.50 210 VAL A C 1
ATOM 1666 O O . VAL A 1 210 ? 13.879 4.319 -27.124 1.00 95.50 210 VAL A O 1
ATOM 1669 N N . ALA A 1 211 ? 12.591 3.652 -28.842 1.00 96.56 211 ALA A N 1
ATOM 1670 C CA . ALA A 1 211 ? 11.331 3.836 -28.131 1.00 96.56 211 ALA A CA 1
ATOM 1671 C C . ALA A 1 211 ? 11.068 2.686 -27.145 1.00 96.56 211 ALA A C 1
ATOM 1673 O O . ALA A 1 211 ? 11.528 1.555 -27.324 1.00 96.56 211 ALA A O 1
ATOM 1674 N N . VAL A 1 212 ? 10.309 2.988 -26.097 1.00 97.44 212 VAL A N 1
ATOM 1675 C CA . VAL A 1 212 ? 9.891 2.039 -25.065 1.00 97.44 212 VAL A CA 1
ATOM 1676 C C . VAL A 1 212 ? 8.402 1.764 -25.215 1.00 97.44 212 VAL A C 1
ATOM 1678 O O . VAL A 1 212 ? 7.622 2.704 -25.316 1.00 97.44 212 VAL A O 1
ATOM 1681 N N . VAL A 1 213 ? 7.993 0.497 -25.175 1.00 97.94 213 VAL A N 1
ATOM 1682 C CA . VAL A 1 213 ? 6.577 0.099 -25.188 1.00 97.94 213 VAL A CA 1
ATOM 1683 C C . VAL A 1 213 ? 6.186 -0.365 -23.790 1.00 97.94 213 VAL A C 1
ATOM 1685 O O . VAL A 1 213 ? 6.705 -1.367 -23.298 1.00 97.94 213 VAL A O 1
ATOM 1688 N N . ALA A 1 214 ? 5.269 0.351 -23.142 1.00 97.94 214 ALA A N 1
ATOM 1689 C CA . ALA A 1 214 ? 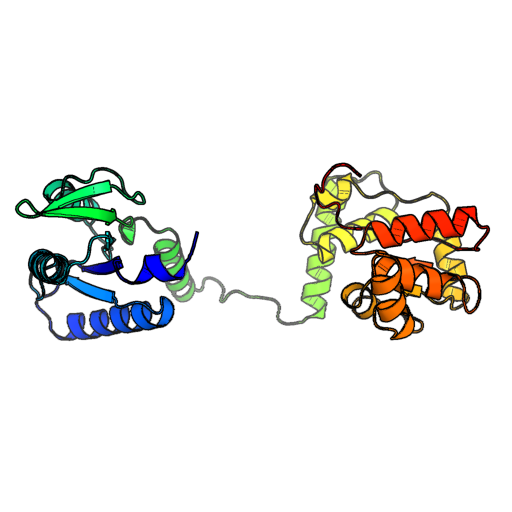4.767 0.002 -21.816 1.00 97.94 214 ALA A CA 1
ATOM 1690 C C . ALA A 1 214 ? 3.488 -0.849 -21.901 1.00 97.94 214 ALA A C 1
ATOM 1692 O O . ALA A 1 214 ? 2.626 -0.622 -22.752 1.00 97.94 214 ALA A O 1
ATOM 1693 N N . ASP A 1 215 ? 3.325 -1.811 -20.988 1.00 96.56 215 ASP A N 1
ATOM 1694 C CA . ASP A 1 215 ? 2.133 -2.669 -20.948 1.00 96.56 215 ASP A CA 1
ATOM 1695 C C . ASP A 1 215 ? 0.880 -1.942 -20.430 1.00 96.56 215 ASP A C 1
ATOM 1697 O O . ASP A 1 215 ? -0.226 -2.180 -20.922 1.00 96.56 215 ASP A O 1
ATOM 1701 N N . ILE A 1 216 ? 1.036 -1.047 -19.448 1.00 95.44 216 ILE A N 1
ATOM 1702 C CA . ILE A 1 216 ? -0.055 -0.281 -18.834 1.00 95.44 216 ILE A CA 1
ATOM 1703 C C . ILE A 1 216 ? 0.311 1.189 -18.600 1.00 95.44 216 ILE A C 1
ATOM 1705 O O . ILE A 1 216 ? 1.477 1.570 -18.539 1.00 95.44 216 ILE A O 1
ATOM 1709 N N . GLY A 1 217 ? -0.713 2.023 -18.386 1.00 96.44 217 GLY A N 1
ATOM 1710 C CA . GLY A 1 217 ? -0.530 3.462 -18.167 1.00 96.44 217 GLY A CA 1
ATOM 1711 C C . GLY A 1 217 ? 0.325 3.810 -16.949 1.00 96.44 217 GLY A C 1
ATOM 1712 O O . GLY A 1 217 ? 1.136 4.719 -17.031 1.00 96.44 217 GLY A O 1
ATOM 1713 N N . MET A 1 218 ? 0.202 3.061 -15.850 1.00 93.62 218 MET A N 1
ATOM 1714 C CA . MET A 1 218 ? 0.978 3.325 -14.631 1.00 93.62 218 MET A CA 1
ATOM 1715 C C . MET A 1 218 ? 2.488 3.153 -14.864 1.00 93.62 218 MET A C 1
ATOM 1717 O O . MET A 1 218 ? 3.282 3.952 -14.379 1.00 93.62 218 MET A O 1
ATOM 1721 N N . VAL A 1 219 ? 2.870 2.156 -15.670 1.00 95.38 219 VAL A N 1
ATOM 1722 C CA . VAL A 1 219 ? 4.259 1.933 -16.096 1.00 95.38 219 VAL A CA 1
ATOM 1723 C C . VAL A 1 219 ? 4.704 3.047 -17.037 1.00 95.38 219 VAL A C 1
ATOM 1725 O O . VAL A 1 219 ? 5.753 3.637 -16.813 1.00 95.38 219 VAL A O 1
ATOM 1728 N N . ALA A 1 220 ? 3.884 3.391 -18.036 1.00 96.50 220 ALA A N 1
ATOM 1729 C CA . ALA A 1 220 ? 4.195 4.462 -18.982 1.00 96.50 220 ALA A CA 1
ATOM 1730 C C . ALA A 1 220 ? 4.466 5.806 -18.283 1.00 96.50 220 ALA A C 1
ATOM 1732 O O . ALA A 1 220 ? 5.436 6.481 -18.605 1.00 96.50 220 ALA A O 1
ATOM 1733 N N . THR A 1 221 ? 3.644 6.174 -17.296 1.00 94.94 221 THR A N 1
ATOM 1734 C CA . THR A 1 221 ? 3.796 7.419 -16.528 1.00 94.94 221 THR A CA 1
ATOM 1735 C C . THR A 1 221 ? 5.017 7.406 -15.604 1.00 94.94 221 THR A C 1
ATOM 1737 O O . THR A 1 221 ? 5.596 8.460 -15.356 1.00 94.94 221 THR A O 1
ATOM 1740 N N . GLY A 1 222 ? 5.429 6.239 -15.098 1.00 92.38 222 GLY A N 1
ATOM 1741 C CA . GLY A 1 222 ? 6.613 6.114 -14.240 1.00 92.38 222 GLY A CA 1
ATOM 1742 C C . GLY A 1 222 ? 7.948 6.209 -14.990 1.00 92.38 222 GLY A C 1
ATOM 1743 O O . GLY A 1 222 ? 8.987 6.436 -14.371 1.00 92.38 222 GLY A O 1
ATOM 1744 N N . LEU A 1 223 ? 7.944 6.044 -16.315 1.00 93.81 223 LEU A N 1
ATOM 1745 C CA . LEU A 1 223 ? 9.151 6.087 -17.136 1.00 93.81 223 LEU A CA 1
ATOM 1746 C C . LEU A 1 223 ? 9.572 7.533 -17.429 1.00 93.81 223 LEU A C 1
ATOM 1748 O O . LEU A 1 223 ? 8.895 8.263 -18.148 1.00 93.81 223 LEU A O 1
ATOM 1752 N N . ARG A 1 224 ? 10.757 7.927 -16.950 1.00 91.62 224 ARG A N 1
ATOM 1753 C CA . ARG A 1 224 ? 11.409 9.202 -17.304 1.00 91.62 224 ARG A CA 1
ATOM 1754 C C . ARG A 1 224 ? 12.125 9.097 -18.665 1.00 91.62 224 ARG A C 1
ATOM 1756 O O . ARG A 1 224 ? 13.335 9.279 -18.750 1.00 91.62 224 ARG A O 1
ATOM 1763 N N . TRP A 1 225 ? 11.385 8.756 -19.722 1.00 94.50 225 TRP A N 1
ATOM 1764 C CA . TRP A 1 225 ? 11.889 8.626 -21.097 1.00 94.50 225 TRP A CA 1
ATOM 1765 C C . TRP A 1 225 ? 10.984 9.377 -22.076 1.00 94.50 225 TRP A C 1
ATOM 1767 O O . TRP A 1 225 ? 9.768 9.374 -21.924 1.00 94.50 225 TRP A O 1
ATOM 1777 N N . SER A 1 226 ? 11.558 10.027 -23.090 1.00 91.25 226 SER A N 1
ATOM 1778 C CA . SER A 1 226 ? 10.787 10.891 -24.000 1.00 91.25 226 SER A CA 1
ATOM 1779 C C . SER A 1 226 ? 9.976 10.124 -25.047 1.00 91.25 226 SER A C 1
ATOM 1781 O O . SER A 1 226 ? 8.976 10.637 -25.541 1.00 91.25 226 SER A O 1
ATOM 1783 N N . LYS A 1 227 ? 10.388 8.899 -25.391 1.00 94.75 227 LYS A N 1
ATOM 1784 C CA . LYS A 1 227 ? 9.751 8.064 -26.420 1.00 94.75 227 LYS A CA 1
ATOM 1785 C C . LYS A 1 227 ? 9.084 6.846 -25.793 1.00 94.75 227 LYS A C 1
ATOM 1787 O O . LYS A 1 227 ? 9.573 5.727 -25.939 1.00 94.75 227 LYS A O 1
ATOM 1792 N N . VAL A 1 228 ? 8.009 7.076 -25.046 1.00 96.94 228 VAL A N 1
ATOM 1793 C CA . VAL A 1 228 ? 7.206 6.013 -24.427 1.00 96.94 228 VAL A CA 1
ATOM 1794 C C . VAL A 1 228 ? 5.904 5.851 -25.197 1.00 96.94 228 VAL A C 1
ATOM 1796 O O . VAL A 1 228 ? 5.142 6.800 -25.363 1.00 96.94 228 VAL A O 1
ATOM 1799 N N . GLU A 1 229 ? 5.646 4.631 -25.643 1.00 97.06 229 GLU A N 1
ATOM 1800 C CA . GLU A 1 229 ? 4.446 4.233 -26.359 1.00 97.06 229 GLU A CA 1
ATOM 1801 C C . GLU A 1 229 ? 3.534 3.401 -25.455 1.00 97.06 229 GLU A C 1
ATOM 1803 O O . GLU A 1 229 ? 3.982 2.551 -24.677 1.00 97.06 229 GLU A O 1
ATOM 1808 N N . LEU A 1 230 ? 2.228 3.642 -25.569 1.00 97.38 230 LEU A N 1
ATOM 1809 C CA . LEU A 1 230 ? 1.203 2.941 -24.810 1.00 97.38 230 LEU A CA 1
ATOM 1810 C C . LEU A 1 230 ? -0.024 2.701 -25.687 1.00 97.38 230 LEU A C 1
ATOM 1812 O O . LEU A 1 230 ? -0.808 3.614 -25.924 1.00 97.38 230 LEU A O 1
ATOM 1816 N N . HIS A 1 231 ? -0.240 1.445 -26.068 1.00 97.38 231 HIS A N 1
ATOM 1817 C CA . HIS A 1 231 ? -1.315 1.063 -26.992 1.00 97.38 231 HIS A CA 1
ATOM 1818 C C . HIS A 1 231 ? -2.521 0.402 -26.316 1.00 97.38 231 HIS A C 1
ATOM 1820 O O . HIS A 1 231 ? -3.519 0.102 -26.963 1.00 97.38 231 HIS A O 1
ATOM 1826 N N . ILE A 1 232 ? -2.482 0.170 -24.996 1.00 96.19 232 ILE A N 1
ATOM 1827 C CA . ILE A 1 232 ? -3.567 -0.522 -24.269 1.00 96.19 232 ILE A CA 1
ATOM 1828 C C . ILE A 1 232 ? -4.928 0.204 -24.359 1.00 96.19 232 ILE A C 1
ATOM 1830 O O . ILE A 1 232 ? -5.976 -0.389 -24.082 1.00 96.19 232 ILE A O 1
ATOM 1834 N N . ARG A 1 233 ? -4.913 1.499 -24.700 1.00 95.94 233 ARG A N 1
ATOM 1835 C CA . ARG A 1 233 ? -6.096 2.361 -24.829 1.00 95.94 233 ARG A CA 1
ATOM 1836 C C . ARG A 1 233 ? -6.508 2.607 -26.279 1.00 95.94 233 ARG A C 1
ATOM 1838 O O . ARG A 1 233 ? -7.529 3.261 -26.482 1.00 95.94 233 ARG A O 1
ATOM 1845 N N . ASP A 1 234 ? -5.759 2.096 -27.252 1.00 97.38 234 ASP A N 1
ATOM 1846 C CA . ASP A 1 234 ? -6.064 2.350 -28.654 1.00 97.38 234 ASP A CA 1
ATOM 1847 C C . ASP A 1 234 ? -7.417 1.710 -29.025 1.00 97.38 234 ASP A C 1
ATOM 1849 O O . ASP A 1 234 ? -7.704 0.582 -28.598 1.00 97.38 234 ASP A O 1
ATOM 1853 N N . PRO A 1 235 ? -8.282 2.402 -29.792 1.00 97.44 235 PRO A N 1
ATOM 1854 C CA . PRO A 1 235 ? -9.620 1.899 -30.101 1.00 97.44 235 PRO A CA 1
ATOM 1855 C C . PRO A 1 235 ? -9.625 0.523 -30.781 1.00 97.44 235 PRO A C 1
ATOM 1857 O O . PRO A 1 235 ? -10.459 -0.323 -30.456 1.00 97.44 235 PRO A O 1
ATOM 1860 N N . ASP A 1 236 ? -8.680 0.277 -31.688 1.00 96.56 236 ASP A N 1
ATOM 1861 C CA . ASP A 1 236 ? -8.486 -1.003 -32.375 1.00 96.56 236 ASP A CA 1
ATOM 1862 C C . ASP A 1 236 ? -8.089 -2.124 -31.406 1.00 96.56 236 ASP A C 1
ATOM 1864 O O . ASP A 1 236 ? -8.721 -3.181 -31.414 1.00 96.56 236 ASP A O 1
ATOM 1868 N N . VAL A 1 237 ? -7.147 -1.869 -30.492 1.00 97.19 237 VAL A N 1
ATOM 1869 C CA . VAL A 1 237 ? -6.743 -2.809 -29.430 1.00 97.19 237 VAL A CA 1
ATOM 1870 C C . VAL A 1 237 ? -7.925 -3.168 -28.525 1.00 97.19 237 VAL A C 1
ATOM 1872 O O . VAL A 1 237 ? -8.108 -4.332 -28.155 1.00 97.19 237 VAL A O 1
ATOM 1875 N N . VAL A 1 238 ? -8.764 -2.189 -28.173 1.00 96.75 238 VAL A N 1
ATOM 1876 C CA . VAL A 1 238 ? -9.963 -2.417 -27.350 1.00 96.75 238 VAL A CA 1
ATOM 1877 C C . VAL A 1 238 ? -10.994 -3.274 -28.089 1.00 96.75 238 VAL A C 1
ATOM 1879 O O . VAL A 1 238 ? -11.573 -4.184 -27.487 1.00 96.75 238 VAL A O 1
ATOM 1882 N N . MET A 1 239 ? -11.234 -3.002 -29.373 1.00 96.75 239 MET A N 1
ATOM 1883 C CA . MET A 1 239 ? -12.163 -3.784 -30.193 1.00 96.75 239 MET A CA 1
ATOM 1884 C C . MET A 1 239 ? -11.664 -5.216 -30.406 1.00 96.75 239 MET A C 1
ATOM 1886 O O . MET A 1 239 ? -12.418 -6.169 -30.198 1.00 96.75 239 MET A O 1
ATOM 1890 N N . GLU A 1 240 ? -10.393 -5.381 -30.768 1.00 95.75 240 GLU A N 1
ATOM 1891 C CA . GLU A 1 240 ? -9.788 -6.688 -31.024 1.00 95.75 240 GLU A CA 1
ATOM 1892 C C . GLU A 1 240 ? -9.731 -7.544 -29.750 1.00 95.75 240 GLU A C 1
ATOM 1894 O O . GLU A 1 240 ? -10.035 -8.738 -29.794 1.00 95.75 240 GLU A O 1
ATOM 1899 N N . SER A 1 241 ? -9.451 -6.930 -28.593 1.00 96.12 241 SER A N 1
ATOM 1900 C CA . SER A 1 241 ? -9.474 -7.607 -27.289 1.00 96.12 241 SER A CA 1
ATOM 1901 C C . SER A 1 241 ? -10.828 -8.262 -27.018 1.00 96.12 241 SER A C 1
ATOM 1903 O O . SER A 1 241 ? -10.884 -9.433 -26.643 1.00 96.12 241 SER A O 1
ATOM 1905 N N . LYS A 1 242 ? -11.927 -7.540 -27.275 1.00 95.12 242 LYS A N 1
ATOM 1906 C CA . LYS A 1 242 ? -13.289 -8.065 -27.101 1.00 95.12 242 LYS A CA 1
ATOM 1907 C C . LYS A 1 242 ? -13.623 -9.157 -28.113 1.00 95.12 242 LYS A C 1
ATOM 1909 O O . LYS A 1 242 ? -14.264 -10.136 -27.752 1.00 95.12 242 LYS A O 1
ATOM 1914 N N . ARG A 1 243 ? -13.197 -8.992 -29.368 1.00 95.06 243 ARG A N 1
ATOM 1915 C CA . ARG A 1 243 ? -13.501 -9.930 -30.456 1.00 95.06 243 ARG A CA 1
ATOM 1916 C C . ARG A 1 243 ? -12.799 -11.278 -30.286 1.00 95.06 243 ARG A C 1
ATOM 1918 O O . ARG A 1 243 ? -13.405 -12.306 -30.561 1.00 95.06 243 ARG A O 1
ATOM 1925 N N . ASN A 1 244 ? -11.542 -11.261 -29.849 1.00 93.19 244 ASN A N 1
ATOM 1926 C CA . ASN A 1 244 ? -10.673 -12.441 -29.834 1.00 93.19 244 ASN A CA 1
ATOM 1927 C C . ASN A 1 244 ? -10.458 -13.032 -28.430 1.00 93.19 244 ASN A C 1
ATOM 1929 O O . ASN A 1 244 ? -9.710 -13.996 -28.289 1.00 93.19 244 ASN A O 1
ATOM 1933 N N . GLY A 1 245 ? -11.058 -12.450 -27.384 1.00 92.88 245 GLY A N 1
ATOM 1934 C CA . GLY A 1 245 ? -10.886 -12.911 -26.000 1.00 92.88 245 GLY A CA 1
ATOM 1935 C C . GLY A 1 245 ? -9.462 -12.737 -25.454 1.00 92.88 245 GLY A C 1
ATOM 1936 O O . GLY A 1 245 ? -9.082 -13.397 -24.491 1.00 92.88 245 GLY A O 1
ATOM 1937 N N . LEU A 1 246 ? -8.657 -11.866 -26.068 1.00 94.56 246 LEU A N 1
ATOM 1938 C CA . LEU A 1 246 ? -7.285 -11.573 -25.649 1.00 94.56 246 LEU A CA 1
ATOM 1939 C C . LEU A 1 246 ? -7.257 -10.359 -24.724 1.00 94.56 246 LEU A C 1
ATOM 1941 O O . LEU A 1 246 ? -8.133 -9.495 -24.783 1.00 94.56 246 LEU A O 1
ATOM 1945 N N . THR A 1 247 ? -6.230 -10.242 -23.881 1.00 95.56 247 THR A N 1
ATOM 1946 C CA . THR A 1 247 ? -6.111 -9.067 -23.009 1.00 95.56 247 THR A CA 1
ATOM 1947 C C . THR A 1 247 ? -5.676 -7.838 -23.809 1.00 95.56 247 THR A C 1
ATOM 1949 O O . THR A 1 247 ? -4.892 -7.921 -24.756 1.00 95.56 247 THR A O 1
ATOM 1952 N N . ARG A 1 248 ? -6.141 -6.655 -23.392 1.00 97.12 248 ARG A N 1
ATOM 1953 C CA . ARG A 1 248 ? -5.711 -5.381 -23.994 1.00 97.12 248 ARG A CA 1
ATOM 1954 C C . ARG A 1 248 ? -4.203 -5.161 -23.871 1.00 97.12 248 ARG A C 1
ATOM 1956 O O . ARG A 1 248 ? -3.596 -4.638 -24.793 1.00 97.12 248 ARG A O 1
ATOM 1963 N N . ALA A 1 249 ? -3.597 -5.574 -22.755 1.00 96.31 249 ALA A N 1
ATOM 1964 C CA . ALA A 1 249 ? -2.153 -5.453 -22.548 1.00 96.31 249 ALA A CA 1
ATOM 1965 C C . ALA A 1 249 ? -1.366 -6.334 -23.533 1.00 96.31 249 ALA A C 1
ATOM 1967 O O . ALA A 1 249 ? -0.365 -5.895 -24.089 1.00 96.31 249 ALA A O 1
ATOM 1968 N N . GLN A 1 250 ? -1.855 -7.551 -23.803 1.00 96.50 250 GLN A N 1
ATOM 1969 C CA . GLN A 1 250 ? -1.275 -8.439 -24.807 1.00 96.50 250 GLN A CA 1
ATOM 1970 C C . GLN A 1 250 ? -1.335 -7.813 -26.208 1.00 96.50 250 GLN A C 1
ATOM 1972 O O . GLN A 1 250 ? -0.325 -7.749 -26.898 1.00 96.50 250 GLN A O 1
ATOM 1977 N N . LEU A 1 251 ? -2.504 -7.329 -26.629 1.00 97.44 251 LEU A N 1
ATOM 1978 C CA . LEU A 1 251 ? -2.680 -6.750 -27.965 1.00 97.44 251 LEU A CA 1
ATOM 1979 C C . LEU A 1 251 ? -1.973 -5.401 -28.136 1.00 97.44 251 LEU A C 1
ATOM 1981 O O . LEU A 1 251 ? -1.367 -5.161 -29.175 1.00 97.44 251 LEU A O 1
ATOM 1985 N N . GLY A 1 252 ? -1.973 -4.557 -27.104 1.00 97.25 252 GLY A N 1
ATOM 1986 C CA . GLY A 1 252 ? -1.214 -3.309 -27.106 1.00 97.25 252 GLY A CA 1
ATOM 1987 C C . GLY A 1 252 ? 0.292 -3.553 -27.224 1.00 97.25 252 GLY A C 1
ATOM 1988 O O . GLY A 1 252 ? 0.958 -2.893 -28.016 1.00 97.25 252 GLY A O 1
ATOM 1989 N N . MET A 1 253 ? 0.820 -4.553 -26.508 1.00 97.50 253 MET A N 1
ATOM 1990 C CA . MET A 1 253 ? 2.226 -4.947 -26.629 1.00 97.50 253 MET A CA 1
ATOM 1991 C C . MET A 1 253 ? 2.545 -5.479 -28.030 1.00 97.50 253 MET A C 1
ATOM 1993 O O . MET A 1 253 ? 3.556 -5.098 -28.612 1.00 97.50 253 MET A O 1
ATOM 1997 N N . ARG A 1 254 ? 1.665 -6.314 -28.604 1.00 96.62 254 ARG A N 1
ATOM 1998 C CA . ARG A 1 254 ? 1.809 -6.790 -29.988 1.00 96.62 254 ARG A CA 1
ATOM 1999 C C . ARG A 1 254 ? 1.940 -5.620 -30.954 1.00 96.62 254 ARG A C 1
ATOM 2001 O O . ARG A 1 254 ? 2.906 -5.588 -31.703 1.00 96.62 254 ARG A O 1
ATOM 2008 N N . LYS A 1 255 ? 0.988 -4.685 -30.908 1.00 96.19 255 LYS A N 1
ATOM 2009 C CA . LYS A 1 255 ? 0.944 -3.520 -31.795 1.00 96.19 255 LYS A CA 1
ATOM 2010 C C . LYS A 1 255 ? 2.222 -2.688 -31.692 1.00 96.19 255 LYS A C 1
ATOM 2012 O O . LYS A 1 255 ? 2.894 -2.473 -32.699 1.00 96.19 255 LYS A O 1
ATOM 2017 N N . GLY A 1 256 ? 2.605 -2.323 -30.466 1.00 96.12 256 GLY A N 1
ATOM 2018 C CA . GLY A 1 256 ? 3.797 -1.514 -30.219 1.00 96.12 256 GLY A CA 1
ATOM 2019 C C . GLY A 1 256 ? 5.082 -2.166 -30.727 1.00 96.12 256 GLY A C 1
ATOM 2020 O O . GLY A 1 256 ? 5.923 -1.477 -31.292 1.00 96.12 256 GLY A O 1
ATOM 2021 N N . LEU A 1 257 ? 5.226 -3.489 -30.596 1.00 96.50 257 LEU A N 1
ATOM 2022 C CA . LEU A 1 257 ? 6.420 -4.208 -31.058 1.00 96.50 257 LEU A CA 1
ATOM 2023 C C . LEU A 1 257 ? 6.463 -4.460 -32.573 1.00 96.50 257 LEU A C 1
ATOM 2025 O O . LEU A 1 257 ? 7.533 -4.745 -33.101 1.00 96.50 257 LEU A O 1
ATOM 2029 N N . THR A 1 258 ? 5.329 -4.403 -33.276 1.00 90.88 258 THR A N 1
ATOM 2030 C CA . THR A 1 258 ? 5.283 -4.649 -34.729 1.00 90.88 258 THR A CA 1
ATOM 2031 C C . THR A 1 258 ? 5.434 -3.389 -35.577 1.00 90.88 258 THR A C 1
ATOM 2033 O O . THR A 1 258 ? 5.811 -3.481 -36.742 1.00 90.88 258 THR A O 1
ATOM 2036 N N . GLU A 1 259 ? 5.134 -2.217 -35.024 1.00 85.38 259 GLU A N 1
ATOM 2037 C CA . GLU A 1 259 ? 5.176 -0.943 -35.744 1.00 85.38 259 GLU A CA 1
ATOM 2038 C C . GLU A 1 259 ? 6.497 -0.205 -35.471 1.00 85.38 259 GLU A C 1
ATOM 2040 O O . GLU A 1 259 ? 7.006 -0.246 -34.361 1.00 85.38 259 GLU A O 1
ATOM 2045 N N . GLY A 1 260 ? 7.056 0.530 -36.438 1.00 80.19 260 GLY A N 1
ATOM 2046 C CA . GLY A 1 260 ? 8.094 1.539 -36.152 1.00 80.19 260 GLY A CA 1
ATOM 2047 C C . GLY A 1 260 ? 9.496 1.041 -35.755 1.00 80.19 260 GLY A C 1
ATOM 2048 O O . GLY A 1 260 ? 10.270 1.831 -35.221 1.00 80.19 260 GLY A O 1
ATOM 2049 N N . GLY A 1 261 ? 9.846 -0.219 -36.038 1.00 88.31 261 GLY A N 1
ATOM 2050 C CA . GLY A 1 261 ? 11.194 -0.769 -35.819 1.00 88.31 261 GLY A CA 1
ATOM 2051 C C . GLY A 1 261 ? 11.433 -1.331 -34.407 1.00 88.31 261 GLY A C 1
ATOM 2052 O O . GLY A 1 261 ? 10.475 -1.509 -33.655 1.00 88.31 261 GLY A O 1
ATOM 2053 N N . PRO A 1 262 ? 12.693 -1.647 -34.042 1.00 93.38 262 PRO A N 1
ATOM 2054 C CA . PRO A 1 262 ? 13.019 -2.250 -32.750 1.00 93.38 262 PRO A CA 1
ATOM 2055 C C . PRO A 1 262 ? 12.670 -1.328 -31.581 1.00 93.38 262 PRO A C 1
ATOM 2057 O O . PRO A 1 262 ? 13.008 -0.142 -31.594 1.00 93.38 262 PRO A O 1
ATOM 2060 N N . LYS A 1 263 ? 12.035 -1.883 -30.544 1.00 96.75 263 LYS A N 1
ATOM 2061 C CA . LYS A 1 263 ? 11.630 -1.163 -29.325 1.00 96.75 263 LYS A CA 1
ATOM 2062 C C . LYS A 1 263 ? 11.885 -1.993 -28.077 1.00 96.75 263 LYS A C 1
ATOM 2064 O O . LYS A 1 263 ? 11.976 -3.216 -28.141 1.00 96.75 263 LYS A O 1
ATOM 2069 N N . VAL A 1 264 ? 11.981 -1.320 -26.934 1.00 97.75 264 VAL A N 1
ATOM 2070 C CA . VAL A 1 264 ? 12.206 -1.946 -25.624 1.00 97.75 264 VAL A CA 1
ATOM 2071 C C . VAL A 1 264 ? 10.862 -2.143 -24.914 1.00 97.75 264 VAL A C 1
ATOM 2073 O O . VAL A 1 264 ? 10.246 -1.157 -24.509 1.00 97.75 264 VAL A O 1
ATOM 2076 N N . PRO A 1 265 ? 10.369 -3.376 -24.732 1.00 97.81 265 PRO A N 1
ATOM 2077 C CA . PRO A 1 265 ? 9.184 -3.628 -23.928 1.00 97.81 265 PRO A CA 1
ATOM 2078 C C . PRO A 1 265 ? 9.487 -3.505 -22.429 1.00 97.81 265 PRO A C 1
ATOM 2080 O O . PRO A 1 265 ? 10.437 -4.102 -21.911 1.00 97.81 265 PRO A O 1
ATOM 2083 N N . VAL A 1 266 ? 8.622 -2.776 -21.723 1.00 97.75 266 VAL A N 1
ATOM 2084 C CA . VAL A 1 266 ? 8.614 -2.659 -20.260 1.00 97.75 266 VAL A CA 1
ATOM 2085 C C . VAL A 1 266 ? 7.277 -3.173 -19.733 1.00 97.75 266 VAL A C 1
ATOM 2087 O O . VAL A 1 266 ? 6.218 -2.600 -19.995 1.00 97.75 266 VAL A O 1
ATOM 2090 N N . VAL A 1 267 ? 7.326 -4.280 -18.995 1.00 97.44 267 VAL A N 1
ATOM 2091 C CA . VAL A 1 267 ? 6.151 -5.016 -18.513 1.00 97.44 267 VAL A CA 1
ATOM 2092 C C . VAL A 1 267 ? 6.106 -4.972 -16.989 1.00 97.44 267 VAL A C 1
ATOM 2094 O O . VAL A 1 267 ? 6.790 -5.745 -16.323 1.00 97.44 267 VAL A O 1
ATOM 2097 N N . GLY A 1 268 ? 5.300 -4.075 -16.422 1.00 93.69 268 GLY A N 1
ATOM 2098 C CA . GLY A 1 268 ? 5.211 -3.905 -14.964 1.00 93.69 268 GLY A CA 1
ATOM 2099 C C . GLY A 1 268 ? 3.981 -4.536 -14.316 1.00 93.69 268 GLY A C 1
ATOM 2100 O O . GLY A 1 268 ? 3.881 -4.540 -13.095 1.00 93.69 268 GLY A O 1
ATOM 2101 N N . ASN A 1 269 ? 3.019 -5.040 -15.096 1.00 92.88 269 ASN A N 1
ATOM 2102 C CA . ASN A 1 269 ? 1.776 -5.566 -14.537 1.00 92.88 269 ASN A CA 1
ATOM 2103 C C . ASN A 1 269 ? 1.327 -6.881 -15.174 1.00 92.88 269 ASN A C 1
ATOM 2105 O O . ASN A 1 269 ? 1.141 -7.858 -14.456 1.00 92.88 269 ASN A O 1
ATOM 2109 N N . ALA A 1 270 ? 1.128 -6.926 -16.493 1.00 92.81 270 ALA A N 1
ATOM 2110 C CA . ALA A 1 270 ? 0.378 -8.001 -17.140 1.00 92.81 270 ALA A CA 1
ATOM 2111 C C . ALA A 1 270 ? 1.271 -9.177 -17.597 1.00 92.81 270 ALA A C 1
ATOM 2113 O O . ALA A 1 270 ? 2.007 -9.027 -18.577 1.00 92.81 270 ALA A O 1
ATOM 2114 N N . PRO A 1 271 ? 1.133 -10.397 -17.027 1.00 94.25 271 PRO A N 1
ATOM 2115 C CA . PRO A 1 271 ? 1.876 -11.571 -17.507 1.00 94.25 271 PRO A CA 1
ATOM 2116 C C . PRO A 1 271 ? 1.595 -11.897 -18.981 1.00 94.25 271 PRO A C 1
ATOM 2118 O O . PRO A 1 271 ? 2.474 -12.331 -19.719 1.00 94.25 271 PRO A O 1
ATOM 2121 N N . THR A 1 272 ? 0.371 -11.628 -19.441 1.00 94.75 272 THR A N 1
ATOM 2122 C CA . THR A 1 272 ? -0.029 -11.829 -20.842 1.00 94.75 272 THR A CA 1
ATOM 2123 C C . THR A 1 272 ? 0.707 -10.907 -21.816 1.00 94.75 272 THR A C 1
ATOM 2125 O O . THR A 1 272 ? 0.950 -11.319 -22.948 1.00 94.75 272 THR A O 1
ATOM 2128 N N . ALA A 1 273 ? 1.125 -9.710 -21.387 1.00 96.56 273 ALA A N 1
ATOM 2129 C CA . ALA A 1 273 ? 1.973 -8.838 -22.198 1.00 96.56 273 ALA A CA 1
ATOM 2130 C C . ALA A 1 273 ? 3.386 -9.421 -22.341 1.00 96.56 273 ALA A C 1
ATOM 2132 O O . ALA A 1 273 ? 3.897 -9.486 -23.454 1.00 96.56 273 ALA A O 1
ATOM 2133 N N . LEU A 1 274 ? 3.977 -9.946 -21.259 1.00 96.56 274 LEU A N 1
ATOM 2134 C CA . LEU A 1 274 ? 5.283 -10.615 -21.322 1.00 96.56 274 LEU A CA 1
ATOM 2135 C C . LEU A 1 274 ? 5.247 -11.860 -22.222 1.00 96.56 274 LEU A C 1
ATOM 2137 O O . LEU A 1 274 ? 6.138 -12.057 -23.045 1.00 96.56 274 LEU A O 1
ATOM 2141 N N . LEU A 1 275 ? 4.190 -12.674 -22.127 1.00 95.81 275 LEU A N 1
ATOM 2142 C CA . LEU A 1 275 ? 3.996 -13.805 -23.040 1.00 95.81 275 LEU A CA 1
ATOM 2143 C C . LEU A 1 275 ? 3.935 -13.352 -24.505 1.00 95.81 275 LEU A C 1
ATOM 2145 O O . LEU A 1 275 ? 4.440 -14.054 -25.380 1.00 95.81 275 LEU A O 1
ATOM 2149 N N . GLU A 1 276 ? 3.347 -12.190 -24.789 1.00 96.62 276 GLU A N 1
ATOM 2150 C CA . GLU A 1 276 ? 3.341 -11.639 -26.143 1.00 96.62 276 GLU A CA 1
ATOM 2151 C C . GLU A 1 276 ? 4.729 -11.201 -26.607 1.00 96.62 276 GLU A C 1
ATOM 2153 O O . GLU A 1 276 ? 5.082 -11.515 -27.741 1.00 96.62 276 GLU A O 1
ATOM 2158 N N . VAL A 1 277 ? 5.536 -10.575 -25.740 1.00 97.44 277 VAL A N 1
ATOM 2159 C CA . VAL A 1 277 ? 6.949 -10.260 -26.033 1.00 97.44 277 VAL A CA 1
ATOM 2160 C C . VAL A 1 277 ? 7.693 -11.532 -26.449 1.00 97.44 277 VAL A C 1
ATOM 2162 O O . VAL A 1 277 ? 8.326 -11.570 -27.501 1.00 97.44 277 VAL A O 1
ATOM 2165 N N . LEU A 1 278 ? 7.545 -12.622 -25.688 1.00 96.50 278 LEU A N 1
ATOM 2166 C CA . LEU A 1 278 ? 8.170 -13.908 -26.018 1.00 96.50 278 LEU A CA 1
ATOM 2167 C C . LEU A 1 278 ? 7.676 -14.476 -27.358 1.00 96.50 278 LEU A C 1
ATOM 2169 O O . LEU A 1 278 ? 8.454 -15.045 -28.122 1.00 96.50 278 LEU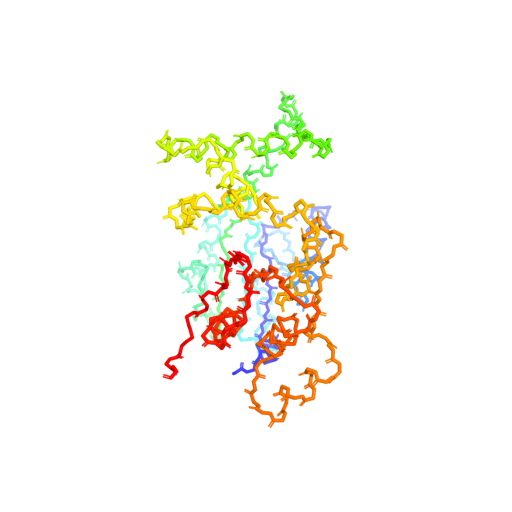 A O 1
ATOM 2173 N N . ARG A 1 279 ? 6.383 -14.324 -27.676 1.00 96.44 279 ARG A N 1
ATOM 2174 C CA . ARG A 1 279 ? 5.840 -14.733 -28.982 1.00 96.44 279 ARG A CA 1
ATOM 2175 C C . ARG A 1 279 ? 6.339 -13.847 -30.124 1.00 96.44 279 ARG A C 1
ATOM 2177 O O . ARG A 1 279 ? 6.423 -14.349 -31.241 1.00 96.44 279 ARG A O 1
ATOM 2184 N N . ALA A 1 280 ? 6.602 -12.566 -29.880 1.00 95.88 280 ALA A N 1
ATOM 2185 C CA . ALA A 1 280 ? 7.168 -11.647 -30.864 1.00 95.88 280 ALA A CA 1
ATOM 2186 C C . ALA A 1 280 ? 8.625 -12.024 -31.173 1.00 95.88 280 ALA A C 1
ATOM 2188 O O . ALA A 1 280 ? 8.971 -12.196 -32.339 1.00 95.88 280 ALA A O 1
ATOM 2189 N N . LEU A 1 281 ? 9.427 -12.309 -30.142 1.00 95.38 281 LEU A N 1
ATOM 2190 C CA . LEU A 1 281 ? 10.795 -12.822 -30.289 1.00 95.38 281 LEU A CA 1
ATOM 2191 C C . LEU A 1 281 ? 10.842 -14.113 -31.122 1.00 95.38 281 LEU A C 1
ATOM 2193 O O . LEU A 1 281 ? 11.631 -14.228 -32.053 1.00 95.38 281 LEU A O 1
ATOM 2197 N N . ARG A 1 282 ? 9.937 -15.070 -30.862 1.00 95.88 282 ARG A N 1
ATOM 2198 C CA . ARG A 1 282 ? 9.826 -16.307 -31.668 1.00 95.88 282 ARG A CA 1
ATOM 2199 C C . ARG A 1 282 ? 9.422 -16.062 -33.124 1.00 95.88 282 ARG A C 1
ATOM 2201 O O . ARG A 1 282 ? 9.688 -16.909 -33.968 1.00 95.88 282 ARG A O 1
ATOM 2208 N N . ARG A 1 283 ? 8.763 -14.936 -33.413 1.00 94.88 283 ARG A N 1
ATOM 2209 C CA . ARG A 1 283 ? 8.412 -14.493 -34.772 1.00 94.88 283 ARG A CA 1
ATOM 2210 C C . ARG A 1 283 ? 9.543 -13.715 -35.457 1.00 94.88 283 ARG A C 1
ATOM 2212 O O . ARG A 1 283 ? 9.356 -13.284 -36.587 1.00 94.88 283 ARG A O 1
ATOM 2219 N N . GLY A 1 284 ? 10.687 -13.537 -34.795 1.00 94.44 284 GLY A N 1
ATOM 2220 C CA . GLY A 1 284 ? 11.820 -12.780 -35.324 1.00 94.44 284 GLY A CA 1
ATOM 2221 C C . GLY A 1 284 ? 11.686 -11.265 -35.167 1.00 94.44 284 GLY A C 1
ATOM 2222 O O . GLY A 1 284 ? 12.415 -10.533 -35.827 1.00 94.44 284 GLY A O 1
ATOM 2223 N N . VAL A 1 285 ? 10.769 -10.781 -34.319 1.00 95.38 285 VAL A N 1
ATOM 2224 C CA . VAL A 1 285 ? 10.719 -9.353 -33.975 1.00 95.38 285 VAL A CA 1
ATOM 2225 C C . VAL A 1 285 ? 11.963 -9.003 -33.171 1.00 95.38 285 VAL A C 1
ATOM 2227 O O . VAL A 1 285 ? 12.244 -9.625 -32.145 1.00 95.38 285 VAL A O 1
ATOM 2230 N N . GLU A 1 286 ? 12.695 -8.000 -33.639 1.00 93.56 286 GLU A N 1
ATOM 2231 C CA . GLU A 1 286 ? 13.922 -7.544 -33.005 1.00 93.56 286 GLU A CA 1
ATOM 2232 C C . GLU A 1 286 ? 13.593 -6.679 -31.779 1.00 93.56 286 GLU A C 1
ATOM 2234 O O . GLU A 1 286 ? 12.940 -5.638 -31.873 1.00 93.56 286 GLU A O 1
ATOM 2239 N N . VAL A 1 287 ? 14.032 -7.134 -30.607 1.00 95.12 287 VAL A N 1
ATOM 2240 C CA . VAL A 1 287 ? 13.852 -6.449 -29.324 1.00 95.12 287 VAL A CA 1
ATOM 2241 C C . VAL A 1 287 ? 15.224 -6.339 -28.668 1.00 95.12 287 VAL A C 1
ATOM 2243 O O . VAL A 1 287 ? 15.818 -7.383 -28.394 1.00 95.12 287 VAL A O 1
ATOM 2246 N N . PRO A 1 288 ? 15.737 -5.126 -28.386 1.00 95.25 288 PRO A N 1
ATOM 2247 C CA . PRO A 1 288 ? 17.086 -4.992 -27.846 1.00 95.25 288 PRO A CA 1
ATOM 2248 C C . PRO A 1 288 ? 17.238 -5.623 -26.457 1.00 95.25 288 PRO A C 1
ATOM 2250 O O . PRO A 1 288 ? 18.143 -6.414 -26.222 1.00 95.25 288 PRO A O 1
ATOM 2253 N N . PHE A 1 289 ? 16.333 -5.301 -25.534 1.00 96.75 289 PHE A N 1
ATOM 2254 C CA . PHE A 1 289 ? 16.262 -5.905 -24.204 1.00 96.75 289 PHE A CA 1
ATOM 2255 C C . PHE A 1 289 ? 14.843 -5.778 -23.644 1.00 96.75 289 PHE A C 1
ATOM 2257 O O . PHE A 1 289 ? 14.024 -5.034 -24.181 1.00 96.75 289 PHE A O 1
ATOM 2264 N N . VAL A 1 290 ? 14.551 -6.503 -22.563 1.00 96.88 290 VAL A N 1
ATOM 2265 C CA . VAL A 1 290 ? 13.232 -6.534 -21.914 1.00 96.88 290 VAL A CA 1
ATOM 2266 C C . VAL A 1 290 ? 13.389 -6.174 -20.442 1.00 96.88 290 VAL A C 1
ATOM 2268 O O . VAL A 1 290 ? 14.274 -6.704 -19.773 1.00 96.88 290 VAL A O 1
ATOM 2271 N N . VAL A 1 291 ? 12.502 -5.324 -19.920 1.00 96.38 291 VAL A N 1
ATOM 2272 C CA . VAL A 1 291 ? 12.351 -5.105 -18.473 1.00 96.38 291 VAL A CA 1
ATOM 2273 C C . VAL A 1 291 ? 10.996 -5.653 -18.055 1.00 96.38 291 VAL A C 1
ATOM 2275 O O . VAL A 1 291 ? 9.969 -5.252 -18.603 1.00 96.38 291 VAL A O 1
ATOM 2278 N N . ALA A 1 292 ? 10.969 -6.580 -17.100 1.00 94.88 292 ALA A N 1
ATOM 2279 C CA . ALA A 1 292 ? 9.733 -7.231 -16.694 1.00 94.88 292 ALA A CA 1
ATOM 2280 C C . ALA A 1 292 ? 9.684 -7.482 -15.183 1.00 94.88 292 ALA A C 1
ATOM 2282 O O . ALA A 1 292 ? 10.591 -8.082 -14.617 1.00 94.88 292 ALA A O 1
ATOM 2283 N N . SER A 1 293 ? 8.586 -7.062 -14.558 1.00 92.19 293 SER A N 1
ATOM 2284 C CA . SER A 1 293 ? 8.190 -7.429 -13.195 1.00 92.19 293 SER A CA 1
ATOM 2285 C C . SER A 1 293 ? 6.662 -7.599 -13.132 1.00 92.19 293 SER A C 1
ATOM 2287 O O . SER A 1 293 ? 5.973 -6.876 -12.412 1.00 92.19 293 SER A O 1
ATOM 2289 N N . PRO A 1 294 ? 6.067 -8.476 -13.972 1.00 82.81 294 PRO A N 1
ATOM 2290 C CA . PRO A 1 294 ? 4.626 -8.657 -13.975 1.00 82.81 294 PRO A CA 1
ATOM 2291 C C . PRO A 1 294 ? 4.181 -9.298 -12.666 1.00 82.81 294 PRO A C 1
ATOM 2293 O O . PRO A 1 294 ? 4.831 -10.201 -12.134 1.00 82.81 294 PRO A O 1
ATOM 2296 N N . ARG A 1 295 ? 3.014 -8.886 -12.174 1.00 75.81 295 ARG A N 1
ATOM 2297 C CA . ARG A 1 295 ? 2.438 -9.498 -10.984 1.00 75.81 295 ARG A CA 1
ATOM 2298 C C . ARG A 1 295 ? 2.041 -10.931 -11.324 1.00 75.81 295 ARG A C 1
ATOM 2300 O O . ARG A 1 295 ? 1.118 -11.154 -12.110 1.00 75.81 295 ARG A O 1
ATOM 2307 N N . VAL A 1 296 ? 2.695 -11.906 -10.703 1.00 57.28 296 VAL A N 1
ATOM 2308 C CA . VAL A 1 296 ? 2.197 -13.281 -10.701 1.00 57.28 296 VAL A CA 1
ATOM 2309 C C . VAL A 1 296 ? 1.044 -13.312 -9.708 1.00 57.28 296 VAL A C 1
ATOM 2311 O O . VAL A 1 296 ? 1.225 -13.506 -8.510 1.00 57.28 296 VAL A O 1
ATOM 2314 N N . SER A 1 297 ? -0.165 -13.018 -10.179 1.00 50.28 297 SER A N 1
ATOM 2315 C CA . SER A 1 297 ? -1.337 -13.387 -9.396 1.00 50.28 297 SER A CA 1
ATOM 2316 C C . SER A 1 297 ? -1.374 -14.920 -9.356 1.00 50.28 297 SER A C 1
ATOM 2318 O O . SER A 1 297 ? -1.150 -15.532 -10.405 1.00 50.28 297 SER A O 1
ATOM 2320 N N . PRO A 1 298 ? -1.603 -15.559 -8.196 1.00 38.94 298 PRO A N 1
ATOM 2321 C CA . PRO A 1 298 ? -1.848 -16.994 -8.135 1.00 38.94 298 PRO A CA 1
ATOM 2322 C C . PRO A 1 298 ? -3.182 -17.268 -8.839 1.00 38.94 298 PRO A C 1
ATOM 2324 O O . PRO A 1 298 ? -4.237 -17.313 -8.217 1.00 38.94 298 PRO A O 1
ATOM 2327 N N . ILE A 1 299 ? -3.161 -17.352 -10.165 1.00 41.62 299 ILE A N 1
ATOM 2328 C CA . ILE A 1 299 ? -4.341 -17.602 -10.981 1.00 41.62 299 ILE A CA 1
ATOM 2329 C C . ILE A 1 299 ? -4.122 -18.925 -11.690 1.00 41.62 299 ILE A C 1
ATOM 2331 O O . ILE A 1 299 ? -3.273 -19.045 -12.570 1.00 41.62 299 ILE A O 1
ATOM 2335 N N . GLN A 1 300 ? -4.890 -19.892 -11.185 1.00 38.41 300 GLN A N 1
ATOM 2336 C CA . GLN A 1 300 ? -5.762 -20.795 -11.929 1.00 38.41 300 GLN A CA 1
ATOM 2337 C C . GLN A 1 300 ? -5.161 -21.352 -13.219 1.00 38.41 300 GLN A C 1
ATOM 2339 O O . GLN A 1 300 ? -4.971 -20.633 -14.193 1.00 38.41 300 GLN A O 1
ATOM 2344 N N . HIS A 1 301 ? -4.919 -22.664 -13.172 1.00 30.84 301 HIS A N 1
ATOM 2345 C CA . HIS A 1 301 ? -4.700 -23.572 -14.295 1.00 30.84 301 HIS A CA 1
ATOM 2346 C C . HIS A 1 301 ? -5.179 -22.999 -15.640 1.00 30.84 301 HIS A C 1
ATOM 2348 O O . HIS A 1 301 ? -6.382 -22.839 -15.853 1.00 30.84 301 HIS A O 1
ATOM 2354 N N . TRP A 1 302 ? -4.210 -22.677 -16.500 1.00 35.00 302 TRP A N 1
ATOM 2355 C CA . TRP A 1 302 ? -4.407 -22.464 -17.933 1.00 35.00 302 TRP A CA 1
ATOM 2356 C C . TRP A 1 302 ? -4.560 -23.807 -18.640 1.00 35.00 302 TRP A C 1
ATOM 2358 O O . TRP A 1 302 ? -3.842 -24.753 -18.235 1.00 35.00 302 TRP A O 1
#

Sequence (302 aa):
MDTSTRGRDLAIVVITHGSRRETFLDDLGGLSDYLSNQLQSEVILAHNEFSYPNWRDALASLLSSGMRRVVFALAFLGRGNHVARDVMGFLGVQEFERWEEANFHGKKFEAYFTKPLADSQLVKLALSLRISRALGGRKEEYVEDPMEIEERSLEFAKEIVTKRNGGLAEEMLELVARLVYASGNPEIADVVHVSKELWTVARESLQRGVAVVADIGMVATGLRWSKVELHIRDPDVVMESKRNGLTRAQLGMRKGLTEGGPKVPVVGNAPTALLEVLRALRRGVEVPFVVASPRVSPIQHW

Secondary structure (DSSP, 8-state):
--TTSSSTTEEEEEEE---S-HHHHHHHHHHHHHHHHHHTS-EEEEESSSSSSBHHHHHHHHHHTT--EEEEEE--SSSHHHHHHHHHHHHT---TTSEEEEEETTEEEEEEEPPPGGG-HHHHHHHHHHHHHHTT---------HHHHHHHHHHHHHHHHHHHHTTS-HHHHHHHHHHHHHHT-GGGGGT----TTHHHHHHHHHHTT--EEESSHHHHHH---S-EE--TT-HHHHHHHHHHT--HHHHHHHHHHHSSS--EEEESS-HHHHHHHHHHHHTT---S--EE----------

Radius of gyration: 30.2 Å; chains: 1; bounding box: 67×43×74 Å

Organism: NCBI:txid1670455

Foldseek 3Di:
DDPPPPQPQEAEEEEDQDDLDVVVVVVVVVVQVVCCVVVVHHYHYAYCDNDPPHVLNVVVVSVVVPRAEYEYEYADQPPSVVVVCVVCVQQPHDDAQDWDWGDDPNDTHTYHYHPYPNPDPVVVVVVVVVVCVVVPNDPPPDPPDPVVVLVVQLVVLLVLLCVVPVVDDPVLSSVSSVVCSVVVDSCVSVVDDDDPCCVVLVVVCVVVLAAEEELDPVRQVPDPHDRYDYQLPPPVLVVVCVVPVAHSSLSRLLVVLVPDAEHEYEAQADPSSVVSVVVCVVVVRDYSYYHYDYDPDVDDDD